Protein AF-A0A1Q7IWM3-F1 (afdb_monomer)

pLDDT: mean 83.87, std 12.92, range [45.0, 96.69]

Mean predicted aligned error: 12.73 Å

Solvent-accessible surface area (backbone atoms only — not comparable to full-atom values): 17178 Å² total; per-residue (Å²): 133,56,75,70,56,54,51,50,51,51,52,52,53,49,54,49,51,54,52,53,62,66,49,49,62,62,54,58,55,67,71,39,92,61,73,64,87,88,65,61,71,65,61,56,52,52,53,52,49,54,50,53,50,51,49,48,54,52,50,54,61,46,27,77,73,61,33,62,70,39,52,50,42,67,63,47,44,21,50,52,50,8,55,75,76,36,87,49,68,69,57,17,51,54,42,13,52,54,49,42,53,51,23,46,53,52,6,50,52,49,13,67,76,65,74,40,63,54,57,60,32,30,42,51,27,40,53,49,50,42,49,51,49,51,50,44,47,55,60,65,74,41,61,73,75,58,22,57,54,44,50,53,51,49,52,51,50,53,52,47,49,51,29,50,51,46,24,52,52,17,49,44,33,59,77,44,32,72,51,93,50,67,73,57,53,54,48,21,74,74,68,70,63,54,53,57,79,60,37,54,77,70,55,29,51,54,42,52,50,31,52,52,50,30,53,54,33,50,53,51,40,51,52,52,53,50,52,54,51,49,30,63,73,69,71,53,76,73,51,73,65,58,51,50,50,51,51,51,50,41,50,53,35,51,54,52,32,49,53,26,48,49,53,40,50,54,52,39,28,54,10,30,62,50,39,22,66,75,49,20,46,57,46,26,51,54,20,52,53,51,45,51,53,52,50,52,58,53,51,65,75,65,59,73,75,70,64,60,59,56,54,52,53,53,55,53,56,59,61,68,74,72,118

Structure (mmCIF, N/CA/C/O backbone):
data_AF-A0A1Q7IWM3-F1
#
_entry.id   AF-A0A1Q7IWM3-F1
#
loop_
_atom_site.group_PDB
_atom_site.id
_atom_site.type_symbol
_atom_site.label_atom_id
_atom_site.label_alt_id
_atom_site.label_comp_id
_atom_site.label_asym_id
_atom_site.label_entity_id
_atom_site.label_seq_id
_atom_site.pdbx_PDB_ins_code
_atom_site.Cartn_x
_atom_site.Cartn_y
_atom_site.Cartn_z
_atom_site.occupancy
_atom_site.B_iso_or_equiv
_atom_site.auth_seq_id
_atom_site.auth_comp_id
_atom_site.auth_asym_id
_atom_site.auth_atom_id
_atom_site.pdbx_PDB_model_num
ATOM 1 N N . MET A 1 1 ? -19.189 12.174 -14.073 1.00 54.47 1 MET A N 1
ATOM 2 C CA . MET A 1 1 ? -18.804 12.941 -15.276 1.00 54.47 1 MET A CA 1
ATOM 3 C C . MET A 1 1 ? -19.981 12.983 -16.222 1.00 54.47 1 MET A C 1
ATOM 5 O O . MET A 1 1 ? -20.559 11.936 -16.496 1.00 54.47 1 MET A O 1
ATOM 9 N N . GLY A 1 2 ? -20.361 14.172 -16.681 1.00 77.12 2 GLY A N 1
ATOM 10 C CA . GLY A 1 2 ? -21.412 14.302 -17.691 1.00 77.12 2 GLY A CA 1
ATOM 11 C C . GLY A 1 2 ? -20.910 13.895 -19.087 1.00 77.12 2 GLY A C 1
ATOM 12 O O . GLY A 1 2 ? -19.711 14.005 -19.355 1.00 77.12 2 GLY A O 1
ATOM 13 N N . PRO A 1 3 ? -21.793 13.488 -20.017 1.00 76.25 3 PRO A N 1
ATOM 14 C CA . PRO A 1 3 ? -21.406 13.158 -21.397 1.00 76.25 3 PRO A CA 1
ATOM 15 C C . PRO A 1 3 ? -20.694 14.323 -22.112 1.00 76.25 3 PRO A C 1
ATOM 17 O O . PRO A 1 3 ? -19.808 14.106 -22.937 1.00 76.25 3 PRO A O 1
ATOM 20 N N . ALA A 1 4 ? -21.007 15.567 -21.737 1.00 75.75 4 ALA A N 1
ATOM 21 C CA . ALA A 1 4 ? -20.351 16.765 -22.256 1.00 75.75 4 ALA A CA 1
ATOM 22 C C . ALA A 1 4 ? -18.889 16.936 -21.788 1.00 75.75 4 ALA A C 1
ATOM 24 O O . ALA A 1 4 ? -18.069 17.459 -22.540 1.00 75.75 4 ALA A O 1
ATOM 25 N N . GLU A 1 5 ? -18.531 16.497 -20.576 1.00 74.12 5 GLU A N 1
ATOM 26 C CA . GLU A 1 5 ? -17.133 16.519 -20.111 1.00 74.12 5 GLU A CA 1
ATOM 27 C C . GLU A 1 5 ? -16.295 15.475 -20.845 1.00 74.12 5 GLU A C 1
ATOM 29 O O . GLU A 1 5 ? -15.190 15.774 -21.293 1.00 74.12 5 GLU A O 1
ATOM 34 N N . LEU A 1 6 ? -16.849 14.275 -21.037 1.00 77.94 6 LEU A N 1
ATOM 35 C CA . LEU A 1 6 ? -16.197 13.206 -21.795 1.00 77.94 6 LEU A CA 1
ATOM 36 C C . LEU A 1 6 ? -15.905 13.634 -23.237 1.00 77.94 6 LEU A C 1
ATOM 38 O O . LEU A 1 6 ? -14.799 13.410 -23.725 1.00 77.94 6 LEU A O 1
ATOM 42 N N . ALA A 1 7 ? -16.852 14.309 -23.895 1.00 81.56 7 ALA A N 1
ATOM 43 C CA . ALA A 1 7 ? -16.654 14.837 -25.243 1.00 81.56 7 ALA A CA 1
ATOM 44 C C . ALA A 1 7 ? -15.528 15.886 -25.306 1.00 81.56 7 ALA A C 1
ATOM 46 O O . ALA A 1 7 ? -14.717 15.860 -26.232 1.00 81.56 7 ALA A O 1
ATOM 47 N N . LYS A 1 8 ? -15.428 16.772 -24.303 1.00 77.44 8 LYS A N 1
ATOM 48 C CA . LYS A 1 8 ? -14.338 17.759 -24.206 1.00 77.44 8 LYS A CA 1
ATOM 49 C C . LYS A 1 8 ? -12.975 17.087 -24.045 1.00 77.44 8 LYS A C 1
ATOM 51 O O . LYS A 1 8 ? -12.042 17.459 -24.754 1.00 77.44 8 LYS A O 1
ATOM 56 N N . PHE A 1 9 ? -12.859 16.083 -23.173 1.00 75.69 9 PHE A N 1
ATOM 57 C CA . PHE A 1 9 ? -11.613 15.326 -23.018 1.00 75.69 9 PHE A CA 1
ATOM 58 C C . PHE A 1 9 ? -11.255 14.558 -24.288 1.00 75.69 9 PHE A C 1
ATOM 60 O O . PHE A 1 9 ? -10.116 14.634 -24.738 1.00 75.69 9 PHE A O 1
ATOM 67 N N . ALA A 1 10 ? -12.218 13.873 -24.906 1.00 79.31 10 ALA A N 1
ATOM 68 C CA . ALA A 1 10 ? -11.993 13.144 -26.149 1.00 79.31 10 ALA A CA 1
ATOM 69 C C . ALA A 1 10 ? -11.492 14.070 -27.267 1.00 79.31 10 ALA A C 1
ATOM 71 O O . ALA A 1 10 ? -10.493 13.760 -27.916 1.00 79.31 10 ALA A O 1
ATOM 72 N N . ALA A 1 11 ? -12.124 15.233 -27.454 1.00 80.94 11 ALA A N 1
ATOM 73 C CA . ALA A 1 11 ? -11.690 16.225 -28.434 1.00 80.94 11 ALA A CA 1
ATOM 74 C C . ALA A 1 11 ? -10.277 16.751 -28.127 1.00 80.94 11 ALA A C 1
ATOM 76 O O . ALA A 1 11 ? -9.417 16.743 -29.008 1.00 80.94 11 ALA A O 1
ATOM 77 N N . LEU A 1 12 ? -10.013 17.133 -26.872 1.00 76.31 12 LEU A N 1
ATOM 78 C CA . LEU A 1 12 ? -8.709 17.626 -26.424 1.00 76.31 12 LEU A CA 1
ATOM 79 C C . LEU A 1 12 ? -7.603 16.589 -26.679 1.00 76.31 12 LEU A C 1
ATOM 81 O O . LEU A 1 12 ? -6.620 16.891 -27.358 1.00 76.31 12 LEU A O 1
ATOM 85 N N . TYR A 1 13 ? -7.780 15.349 -26.211 1.00 77.06 13 TYR A N 1
ATOM 86 C CA . TYR A 1 13 ? -6.791 14.281 -26.381 1.00 77.06 13 TYR A CA 1
ATOM 87 C C . TYR A 1 13 ? -6.633 13.833 -27.838 1.00 77.06 13 TYR A C 1
ATOM 89 O O . TYR A 1 13 ? -5.533 13.442 -28.224 1.00 77.06 13 TYR A O 1
ATOM 97 N N . THR A 1 14 ? -7.671 13.945 -28.673 1.00 80.38 14 THR A N 1
ATOM 98 C CA . THR A 1 14 ? -7.560 13.676 -30.118 1.00 80.38 14 THR A CA 1
ATOM 99 C C . THR A 1 14 ? -6.683 14.721 -30.802 1.00 80.38 14 THR A C 1
ATOM 101 O O . THR A 1 14 ? -5.772 14.363 -31.547 1.00 80.38 14 THR A O 1
ATOM 104 N N . VAL A 1 15 ? -6.893 16.009 -30.508 1.00 78.69 15 VAL A N 1
ATOM 105 C CA . VAL A 1 15 ? -6.064 17.103 -31.042 1.00 78.69 15 VAL A CA 1
ATOM 106 C C . VAL A 1 15 ? -4.609 16.945 -30.597 1.00 78.69 15 VAL A C 1
ATOM 108 O O . VAL A 1 15 ? -3.697 17.023 -31.420 1.00 78.69 15 VAL A O 1
ATOM 111 N N . ILE A 1 16 ? -4.389 16.637 -29.317 1.00 70.62 16 ILE A N 1
ATOM 112 C CA . ILE A 1 16 ? -3.060 16.342 -28.767 1.00 70.62 16 ILE A CA 1
ATOM 113 C C . ILE A 1 16 ? -2.429 15.136 -29.474 1.00 70.62 16 ILE A C 1
ATOM 115 O O . ILE A 1 16 ? -1.274 15.200 -29.887 1.00 70.62 16 ILE A O 1
ATOM 119 N N . GLY A 1 17 ? -3.172 14.038 -29.635 1.00 73.12 17 GLY A N 1
ATOM 120 C CA . GLY A 1 17 ? -2.688 12.817 -30.274 1.00 73.12 17 GLY A CA 1
ATOM 121 C C . GLY A 1 17 ? -2.270 13.049 -31.725 1.00 73.12 17 GLY A C 1
ATOM 122 O O . GLY A 1 17 ? -1.203 12.597 -32.138 1.00 73.12 17 GLY A O 1
ATOM 123 N N . VAL A 1 18 ? -3.059 13.819 -32.478 1.00 76.44 18 VAL A N 1
ATOM 124 C CA . VAL A 1 18 ? -2.742 14.230 -33.856 1.00 76.44 18 VAL A CA 1
ATOM 125 C C . VAL A 1 18 ? -1.500 15.125 -33.898 1.00 76.44 18 VAL A C 1
ATOM 127 O O . VAL A 1 18 ? -0.643 14.950 -34.771 1.00 76.44 18 VAL A O 1
ATOM 130 N N . LEU A 1 19 ? -1.356 16.040 -32.938 1.00 68.88 19 LEU A N 1
ATOM 131 C CA . LEU A 1 19 ? -0.191 16.914 -32.826 1.00 68.88 19 LEU A CA 1
ATOM 132 C C . LEU A 1 19 ? 1.083 16.105 -32.531 1.00 68.88 19 LEU A C 1
ATOM 134 O O . LEU A 1 19 ? 2.057 16.204 -33.272 1.00 68.88 19 LEU A O 1
ATOM 138 N N . VAL A 1 20 ? 1.057 15.204 -31.545 1.00 69.25 20 VAL A N 1
ATOM 139 C CA . VAL A 1 20 ? 2.190 14.319 -31.209 1.00 69.25 20 VAL A CA 1
ATOM 140 C C . VAL A 1 20 ? 2.522 13.364 -32.361 1.00 69.25 20 VAL A C 1
ATOM 142 O O . VAL A 1 20 ? 3.692 13.161 -32.695 1.00 69.25 20 VAL A O 1
ATOM 145 N N . TRP A 1 21 ? 1.508 12.815 -33.033 1.00 70.56 21 TRP A N 1
ATOM 146 C CA . TRP A 1 21 ? 1.698 11.967 -34.210 1.00 70.56 21 TRP A CA 1
ATOM 147 C C . TRP A 1 21 ? 2.358 12.711 -35.374 1.00 70.56 21 TRP A C 1
ATOM 149 O O . TRP A 1 21 ? 3.139 12.118 -36.122 1.00 70.56 21 TRP A O 1
ATOM 159 N N . SER A 1 22 ? 2.081 14.005 -35.522 1.00 65.75 22 SER A N 1
ATOM 160 C CA . SER A 1 22 ? 2.704 14.844 -36.549 1.00 65.75 22 SER A CA 1
ATOM 161 C C . SER A 1 22 ? 4.176 15.140 -36.224 1.00 65.75 22 SER A C 1
ATOM 163 O O . SER A 1 22 ? 5.011 15.164 -37.127 1.00 65.75 22 SER A O 1
ATOM 165 N N . VAL A 1 23 ? 4.529 15.248 -34.937 1.00 62.09 23 VAL A N 1
ATOM 166 C CA . VAL A 1 23 ? 5.895 15.550 -34.458 1.00 62.09 23 VAL A CA 1
ATOM 167 C C . VAL A 1 23 ? 6.779 14.291 -34.310 1.00 62.09 23 VAL A C 1
ATOM 169 O O . VAL A 1 23 ? 8.002 14.381 -34.211 1.00 62.09 23 VAL A O 1
ATOM 172 N N . ARG A 1 24 ? 6.214 13.077 -34.394 1.00 65.19 24 ARG A N 1
ATOM 173 C CA . ARG A 1 24 ? 6.973 11.816 -34.208 1.00 65.19 24 ARG A CA 1
ATOM 174 C C . ARG A 1 24 ? 8.119 11.593 -35.206 1.00 65.19 24 ARG A C 1
ATOM 176 O O . ARG A 1 24 ? 9.102 10.938 -34.876 1.00 65.19 24 ARG A O 1
ATOM 183 N N . ARG A 1 25 ? 7.988 12.085 -36.445 1.00 58.56 25 ARG A N 1
ATOM 184 C CA . ARG A 1 25 ? 8.998 11.902 -37.504 1.00 58.56 25 ARG A CA 1
ATOM 185 C C . ARG A 1 25 ? 10.259 12.749 -37.266 1.00 58.56 25 ARG A C 1
ATOM 187 O O . ARG A 1 25 ? 11.340 12.176 -37.372 1.00 58.56 25 ARG A O 1
ATOM 194 N N . PRO A 1 26 ? 10.169 14.053 -36.930 1.00 56.84 26 PRO A N 1
ATOM 195 C CA . PRO A 1 26 ? 11.353 14.830 -36.564 1.00 56.84 26 PRO A CA 1
ATOM 196 C C . PRO A 1 26 ? 12.028 14.340 -35.272 1.00 56.84 26 PRO A C 1
ATOM 198 O O . PRO A 1 26 ? 13.249 14.260 -35.257 1.00 56.84 26 PRO A O 1
ATOM 201 N N . LEU A 1 27 ? 11.280 13.909 -34.249 1.00 54.41 27 LEU A N 1
ATOM 202 C CA . LEU A 1 27 ? 11.858 13.394 -32.992 1.00 54.41 27 LEU A CA 1
ATOM 203 C C . LEU A 1 27 ? 12.707 12.125 -33.186 1.00 54.41 27 LEU A C 1
ATOM 205 O O . LEU A 1 27 ? 13.821 12.036 -32.675 1.00 54.41 27 LEU A O 1
ATOM 209 N N . LEU A 1 28 ? 12.223 11.164 -33.983 1.00 55.72 28 LEU A N 1
ATOM 210 C CA . LEU A 1 28 ? 12.977 9.941 -34.297 1.00 55.72 28 LEU A CA 1
ATOM 211 C C . LEU A 1 28 ? 14.220 10.210 -35.165 1.00 55.72 28 LEU A C 1
ATOM 213 O O . LEU A 1 28 ? 15.178 9.443 -35.115 1.00 55.72 28 LEU A O 1
ATOM 217 N N . ALA A 1 29 ? 14.210 11.292 -35.950 1.00 55.06 29 ALA A N 1
ATOM 218 C CA . ALA A 1 29 ? 15.351 11.720 -36.761 1.00 55.06 29 ALA A CA 1
ATOM 219 C C . ALA A 1 29 ? 16.426 12.475 -35.954 1.00 55.06 29 ALA A C 1
ATOM 221 O O . ALA A 1 29 ? 17.549 12.617 -36.429 1.00 55.06 29 ALA A O 1
ATOM 222 N N . VAL A 1 30 ? 16.090 12.971 -34.758 1.00 52.84 30 VAL A N 1
ATOM 223 C CA . VAL A 1 30 ? 17.022 13.643 -33.835 1.00 52.84 30 VAL A CA 1
ATOM 224 C C . VAL A 1 30 ? 17.692 12.633 -32.894 1.00 52.84 30 VAL A C 1
ATOM 226 O O . VAL A 1 30 ? 18.838 12.835 -32.503 1.00 52.84 30 VAL A O 1
ATOM 229 N N . SER A 1 31 ? 17.020 11.519 -32.574 1.00 52.00 31 SER A N 1
ATOM 230 C CA . SER A 1 31 ? 17.541 10.467 -31.688 1.00 52.00 31 SER A CA 1
ATOM 231 C C . SER A 1 31 ? 18.444 9.431 -32.372 1.00 52.00 31 SER A C 1
ATOM 233 O O . SER A 1 31 ? 19.052 8.615 -31.685 1.00 52.00 31 SER A O 1
ATOM 235 N N . SER A 1 32 ? 18.503 9.393 -33.708 1.00 54.97 32 SER A N 1
ATOM 236 C CA . SER A 1 32 ? 19.438 8.522 -34.427 1.00 54.97 32 SER A CA 1
ATOM 237 C C . SER A 1 32 ? 20.848 9.103 -34.342 1.00 54.97 32 SER A C 1
ATOM 239 O O . SER A 1 32 ? 21.035 10.267 -34.677 1.00 54.97 32 SER A O 1
ATOM 241 N N . GLU A 1 33 ? 21.843 8.298 -33.956 1.00 51.41 33 GLU A N 1
ATOM 242 C CA . GLU A 1 33 ? 23.261 8.693 -33.813 1.00 51.41 33 GLU A CA 1
ATOM 243 C C . GLU A 1 33 ? 23.863 9.393 -35.052 1.00 51.41 33 GLU A C 1
ATOM 245 O O . GLU A 1 33 ? 24.884 10.076 -34.962 1.00 51.41 33 GLU A O 1
ATOM 250 N N . LEU A 1 34 ? 23.204 9.299 -36.210 1.00 49.81 34 LEU A N 1
ATOM 251 C CA . LEU A 1 34 ? 23.503 10.120 -37.371 1.00 49.81 34 LEU A CA 1
ATOM 252 C C . LEU A 1 34 ? 22.928 11.529 -37.180 1.00 49.81 34 LEU A C 1
ATOM 254 O O . LEU A 1 34 ? 21.788 11.805 -37.558 1.00 49.81 34 LEU A O 1
ATOM 258 N N . ARG A 1 35 ? 23.754 12.445 -36.657 1.00 53.16 35 ARG A N 1
ATOM 259 C CA . ARG A 1 35 ? 23.551 13.893 -36.834 1.00 53.16 35 ARG A CA 1
ATOM 260 C C . ARG A 1 35 ? 23.176 14.148 -38.301 1.00 53.16 35 ARG A C 1
ATOM 262 O O . ARG A 1 35 ? 23.993 13.845 -39.173 1.00 53.16 35 ARG A O 1
ATOM 269 N N . PRO A 1 36 ? 21.994 14.707 -38.610 1.00 51.25 36 PRO A N 1
ATOM 270 C CA . PRO A 1 36 ? 21.665 15.057 -39.980 1.00 51.25 36 PRO A CA 1
ATOM 271 C C . PRO A 1 36 ? 22.614 16.174 -40.419 1.00 51.25 36 PRO A C 1
ATOM 273 O O . PRO A 1 36 ? 22.465 17.326 -40.008 1.00 51.25 36 PRO A O 1
ATOM 276 N N . VAL A 1 37 ? 23.617 15.831 -41.225 1.00 48.06 37 VAL A N 1
ATOM 277 C CA . VAL A 1 37 ? 24.472 16.810 -41.899 1.00 48.06 37 VAL A CA 1
ATOM 278 C C . VAL A 1 37 ? 23.545 17.703 -42.733 1.00 48.06 37 VAL A C 1
ATOM 280 O O . VAL A 1 37 ? 22.891 17.222 -43.654 1.00 48.06 37 VAL A O 1
ATOM 283 N N . GLY A 1 38 ? 23.418 18.981 -42.359 1.00 60.06 38 GLY A N 1
ATOM 284 C CA . GLY A 1 38 ? 22.647 19.982 -43.112 1.00 60.06 38 GLY A CA 1
ATOM 285 C C . GLY A 1 38 ? 21.320 20.474 -42.510 1.00 60.06 38 GLY A C 1
ATOM 286 O O . GLY A 1 38 ? 20.673 21.307 -43.138 1.00 60.06 38 GLY A O 1
ATOM 287 N N . ARG A 1 39 ? 20.894 20.043 -41.309 1.00 58.00 39 ARG A N 1
ATOM 288 C CA . ARG A 1 39 ? 19.779 20.711 -40.589 1.00 58.00 39 ARG A CA 1
ATOM 289 C C . ARG A 1 39 ? 20.302 21.776 -39.624 1.00 58.00 39 ARG A C 1
ATOM 291 O O . ARG A 1 39 ? 21.227 21.515 -38.860 1.00 58.00 39 ARG A O 1
ATOM 298 N N . SER A 1 40 ? 19.692 22.965 -39.633 1.00 65.62 40 SER A N 1
ATOM 299 C CA . SER A 1 40 ? 20.040 24.026 -38.682 1.00 65.62 40 SER A CA 1
ATOM 300 C C . SER A 1 40 ? 19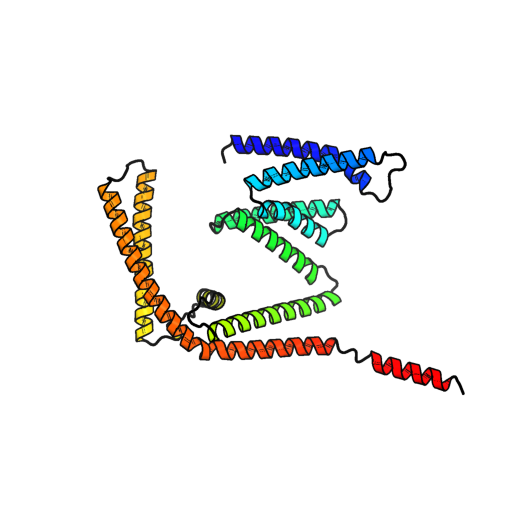.715 23.582 -37.251 1.00 65.62 40 SER A C 1
ATOM 302 O O . SER A 1 40 ? 18.638 23.043 -36.983 1.00 65.62 40 SER A O 1
ATOM 304 N N . MET A 1 41 ? 20.634 23.829 -36.313 1.00 64.75 41 MET A N 1
ATOM 305 C CA . MET A 1 41 ? 20.419 23.550 -34.883 1.00 64.75 41 MET A CA 1
ATOM 306 C C . MET A 1 41 ? 19.167 24.261 -34.339 1.00 64.75 41 MET A C 1
ATOM 308 O O . MET A 1 41 ? 18.509 23.761 -33.431 1.00 64.75 41 MET A O 1
ATOM 312 N N . ALA A 1 42 ? 18.800 25.394 -34.949 1.00 71.50 42 ALA A N 1
ATOM 313 C CA . ALA A 1 42 ? 17.594 26.145 -34.630 1.00 71.50 42 ALA A CA 1
ATOM 314 C C . ALA A 1 42 ? 16.307 25.356 -34.919 1.00 71.50 42 ALA A C 1
ATOM 316 O O . ALA A 1 42 ? 15.401 25.361 -34.093 1.00 71.50 42 ALA A O 1
ATOM 317 N N . ALA A 1 43 ? 16.225 24.638 -36.045 1.00 72.56 43 ALA A N 1
ATOM 318 C CA . ALA A 1 43 ? 15.028 23.868 -36.378 1.00 72.56 43 ALA A CA 1
ATOM 319 C C . ALA A 1 43 ? 14.788 22.732 -35.371 1.00 72.56 43 ALA A C 1
ATOM 321 O O . ALA A 1 43 ? 13.663 22.550 -34.923 1.00 72.56 43 ALA A O 1
ATOM 322 N N . VAL A 1 44 ? 15.840 22.005 -34.977 1.00 71.75 44 VAL A N 1
ATOM 323 C CA . VAL A 1 44 ? 15.748 20.928 -33.971 1.00 71.75 44 VAL A CA 1
ATOM 324 C C . VAL A 1 44 ? 15.298 21.480 -32.617 1.00 71.75 44 VAL A C 1
ATOM 326 O O . VAL A 1 44 ? 14.346 20.967 -32.041 1.00 71.75 44 VAL A O 1
ATOM 329 N N . SER A 1 45 ? 15.907 22.583 -32.169 1.00 77.38 45 SER A N 1
ATOM 330 C CA . SER A 1 45 ? 15.552 23.244 -30.907 1.00 77.38 45 SER A CA 1
ATOM 331 C C . SER A 1 45 ? 14.090 23.714 -30.871 1.00 77.38 45 SER A C 1
ATOM 333 O O . SER A 1 45 ? 13.399 23.531 -29.871 1.00 77.38 45 SER A O 1
ATOM 335 N N . ILE A 1 46 ? 13.575 24.255 -31.983 1.00 80.00 46 ILE A N 1
ATOM 336 C CA . ILE A 1 46 ? 12.165 24.662 -32.092 1.00 80.00 46 ILE A CA 1
ATOM 337 C C . ILE A 1 46 ? 11.231 23.449 -31.976 1.00 80.00 46 ILE A C 1
ATOM 339 O O . ILE A 1 46 ? 10.211 23.528 -31.292 1.00 80.00 46 ILE A O 1
ATOM 343 N N . TRP A 1 47 ? 11.567 22.322 -32.608 1.00 74.06 47 TRP A N 1
ATOM 344 C CA . TRP A 1 47 ? 10.755 21.105 -32.514 1.00 74.06 47 TRP A CA 1
ATOM 345 C C . TRP A 1 47 ? 10.770 20.492 -31.110 1.00 74.06 47 TRP A C 1
ATOM 347 O O . TRP A 1 47 ? 9.707 20.095 -30.630 1.00 74.06 47 TRP A O 1
ATOM 357 N N . ASP A 1 48 ? 11.920 20.478 -30.432 1.00 76.88 48 ASP A N 1
ATOM 358 C CA . ASP A 1 48 ? 12.021 20.029 -29.039 1.00 76.88 48 ASP A CA 1
ATOM 359 C C . ASP A 1 48 ? 11.207 20.938 -28.108 1.00 76.88 48 ASP A C 1
ATOM 361 O O . ASP A 1 48 ? 10.444 20.448 -27.274 1.00 76.88 48 ASP A O 1
ATOM 365 N N . PHE A 1 49 ? 11.286 22.261 -28.294 1.00 83.31 49 PHE A N 1
ATOM 366 C CA . PHE A 1 49 ? 10.488 23.220 -27.529 1.00 83.31 49 PHE A CA 1
ATOM 367 C C . PHE A 1 49 ? 8.985 22.988 -27.714 1.00 83.31 49 PHE A C 1
ATOM 369 O O . PHE A 1 49 ? 8.255 22.901 -26.729 1.00 83.31 49 PHE A O 1
ATOM 376 N N . ILE A 1 50 ? 8.516 22.836 -28.958 1.00 80.88 50 ILE A N 1
ATOM 377 C CA . ILE A 1 50 ? 7.100 22.568 -29.249 1.00 80.88 50 ILE A CA 1
ATOM 378 C C . ILE A 1 50 ? 6.659 21.240 -28.623 1.00 80.88 50 ILE A C 1
ATOM 380 O O . ILE A 1 50 ? 5.568 21.165 -28.056 1.00 80.88 50 ILE A O 1
ATOM 384 N N . PHE A 1 51 ? 7.497 20.202 -28.684 1.00 77.25 51 PHE A N 1
ATOM 385 C CA . PHE A 1 51 ? 7.206 18.909 -28.070 1.00 77.25 51 PHE A CA 1
ATOM 386 C C . PHE A 1 51 ? 7.077 19.009 -26.546 1.00 77.25 51 PHE A C 1
ATOM 388 O O . PHE A 1 51 ? 6.073 18.555 -25.994 1.00 77.25 51 PHE A O 1
ATOM 395 N N . PHE A 1 52 ? 8.042 19.630 -25.862 1.00 81.62 52 PHE A N 1
ATOM 396 C CA . PHE A 1 52 ? 7.998 19.784 -24.406 1.00 81.62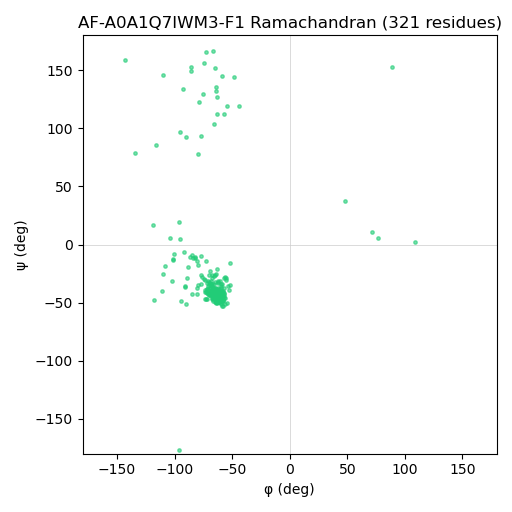 52 PHE A CA 1
ATOM 397 C C . PHE A 1 52 ? 6.886 20.727 -23.947 1.00 81.62 52 PHE A C 1
ATOM 399 O O . PHE A 1 52 ? 6.264 20.464 -22.919 1.00 81.62 52 PHE A O 1
ATOM 406 N N . LEU A 1 53 ? 6.585 21.776 -24.717 1.00 85.88 53 LEU A N 1
ATOM 407 C CA . LEU A 1 53 ? 5.452 22.658 -24.454 1.00 85.88 53 LEU A CA 1
ATOM 408 C C . LEU A 1 53 ? 4.131 21.886 -24.546 1.00 85.88 53 LEU A C 1
ATOM 410 O O . LEU A 1 53 ? 3.322 21.941 -23.621 1.00 85.88 53 LEU A O 1
ATOM 414 N N . ALA A 1 54 ? 3.932 21.121 -25.624 1.00 80.94 54 ALA A N 1
ATOM 415 C CA . ALA A 1 54 ? 2.750 20.281 -25.784 1.00 80.94 54 ALA A CA 1
ATOM 416 C C . ALA A 1 54 ? 2.652 19.248 -24.654 1.00 80.94 54 ALA A C 1
ATOM 418 O O . ALA A 1 54 ? 1.615 19.149 -24.003 1.00 80.94 54 ALA A O 1
ATOM 419 N N . PHE A 1 55 ? 3.739 18.532 -24.358 1.00 80.81 55 PHE A N 1
ATOM 420 C CA . PHE A 1 55 ? 3.791 17.572 -23.257 1.00 80.81 55 PHE A CA 1
ATOM 421 C C . PHE A 1 55 ? 3.453 18.223 -21.908 1.00 80.81 55 PHE A C 1
ATOM 423 O O . PHE A 1 55 ? 2.637 17.690 -21.160 1.00 80.81 55 PHE A O 1
ATOM 430 N N . GLY A 1 56 ? 3.996 19.409 -21.622 1.00 86.00 56 GLY A N 1
ATOM 431 C CA . GLY A 1 56 ? 3.700 20.166 -20.407 1.00 86.00 56 GLY A CA 1
ATOM 432 C C . GLY A 1 56 ? 2.218 20.527 -20.277 1.00 86.00 56 GLY A C 1
ATOM 433 O O . GLY A 1 56 ? 1.635 20.344 -19.207 1.00 86.00 56 GLY A O 1
ATOM 434 N N . VAL A 1 57 ? 1.575 20.964 -21.365 1.00 85.19 57 VAL A N 1
ATOM 435 C CA . VAL A 1 57 ? 0.129 21.261 -21.389 1.00 85.19 57 VAL A CA 1
ATOM 436 C C . VAL A 1 57 ? -0.704 20.001 -21.123 1.00 85.19 57 VAL A C 1
ATOM 438 O O . VAL A 1 57 ? -1.655 20.031 -20.335 1.00 85.19 57 VAL A O 1
ATOM 441 N N . VAL A 1 58 ? -0.327 18.871 -21.727 1.00 82.81 58 VAL A N 1
ATOM 442 C CA . VAL A 1 58 ? -0.997 17.575 -21.528 1.00 82.81 58 VAL A CA 1
ATOM 443 C C . VAL A 1 58 ? -0.891 17.122 -20.078 1.00 82.81 58 VAL A C 1
ATOM 445 O O . VAL A 1 58 ? -1.898 16.773 -19.464 1.00 82.81 58 VAL A O 1
ATOM 448 N N . VAL A 1 59 ? 0.314 17.157 -19.510 1.00 85.75 59 VAL A N 1
ATOM 449 C CA . VAL A 1 59 ? 0.543 16.746 -18.123 1.00 85.75 59 VAL A CA 1
ATOM 450 C C . VAL A 1 59 ? -0.214 17.665 -17.170 1.00 85.75 59 VAL A C 1
ATOM 452 O O . VAL A 1 59 ? -0.940 17.170 -16.314 1.00 85.75 59 VAL A O 1
ATOM 455 N N . THR A 1 60 ? -0.132 18.984 -17.354 1.00 89.12 60 THR A N 1
ATOM 456 C CA . THR A 1 60 ? -0.797 19.957 -16.471 1.00 89.12 60 THR A CA 1
ATOM 457 C C . THR A 1 60 ? -2.314 19.760 -16.460 1.00 89.12 60 THR A C 1
ATOM 459 O O . THR A 1 60 ? -2.910 19.672 -15.390 1.00 89.12 60 THR A O 1
ATOM 462 N N . SER A 1 61 ? -2.942 19.612 -17.630 1.00 83.81 61 SER A N 1
ATOM 463 C CA . SER A 1 61 ? -4.394 19.375 -17.729 1.00 83.81 61 SER A CA 1
ATOM 464 C C . SER A 1 61 ? -4.831 18.002 -17.202 1.00 83.81 61 SER A C 1
ATOM 466 O O . SER A 1 61 ? -5.903 17.867 -16.612 1.00 83.81 61 SER A O 1
ATOM 468 N N . SER A 1 62 ? -3.997 16.974 -17.368 1.00 83.69 62 SER A N 1
ATOM 469 C CA . SER A 1 62 ? -4.276 15.640 -16.825 1.00 83.69 62 SER A CA 1
ATOM 470 C C . SER A 1 62 ? -4.195 15.638 -15.298 1.00 83.69 62 SER A C 1
ATOM 472 O O . SER A 1 62 ? -5.040 15.047 -14.627 1.00 83.69 62 SER A O 1
ATOM 474 N N . VAL A 1 63 ? -3.196 16.326 -14.737 1.00 90.12 63 VAL A N 1
ATOM 475 C CA . VAL A 1 63 ? -2.933 16.391 -13.294 1.00 90.12 63 VAL A CA 1
ATOM 476 C C . VAL A 1 63 ? -4.056 17.094 -12.540 1.00 90.12 63 VAL A C 1
ATOM 478 O O . VAL A 1 63 ? -4.428 16.632 -11.463 1.00 90.12 63 VAL A O 1
ATOM 481 N N . THR A 1 64 ? -4.632 18.163 -13.097 1.00 87.19 64 THR A N 1
ATOM 482 C CA . THR A 1 64 ? -5.766 18.858 -12.464 1.00 87.19 64 THR A CA 1
ATOM 483 C C . THR A 1 64 ? -7.014 17.983 -12.372 1.00 87.19 64 THR A C 1
ATOM 485 O O . THR A 1 64 ? -7.821 18.184 -11.471 1.00 87.19 64 THR A O 1
ATOM 488 N N . THR A 1 65 ? -7.164 17.002 -13.267 1.00 83.06 65 THR A N 1
ATOM 489 C CA . THR A 1 65 ? -8.345 16.128 -13.313 1.00 83.06 65 THR A CA 1
ATOM 490 C C . THR A 1 65 ? -8.142 14.822 -12.545 1.00 83.06 65 THR A C 1
ATOM 492 O O . THR A 1 65 ? -8.998 14.416 -11.767 1.00 83.06 65 THR A O 1
ATOM 495 N N . ALA A 1 66 ? -7.019 14.140 -12.776 1.00 83.75 66 ALA A N 1
ATOM 496 C CA . ALA A 1 66 ? -6.761 12.787 -12.277 1.00 83.75 66 ALA A CA 1
ATOM 497 C C . ALA A 1 66 ? -5.846 12.752 -11.038 1.00 83.75 66 ALA A C 1
ATOM 499 O O . ALA A 1 66 ? -5.718 11.716 -10.386 1.00 83.75 66 ALA A O 1
ATOM 500 N N . GLY A 1 67 ? -5.204 13.875 -10.712 1.00 88.56 67 GLY A N 1
ATOM 501 C CA . GLY A 1 67 ? -4.216 13.979 -9.648 1.00 88.56 67 GLY A CA 1
ATOM 502 C C . GLY A 1 67 ? -2.788 13.677 -10.110 1.00 88.56 67 GLY A C 1
ATOM 503 O O . GLY A 1 67 ? -2.534 12.919 -11.047 1.00 88.56 67 GLY A O 1
ATOM 504 N N . VAL A 1 68 ? -1.828 14.274 -9.402 1.00 91.81 68 VAL A N 1
ATOM 505 C CA . VAL A 1 68 ? -0.396 14.257 -9.742 1.00 91.81 68 VAL A CA 1
ATOM 506 C C . VAL A 1 68 ? 0.174 12.832 -9.792 1.00 91.81 68 VAL A C 1
ATOM 508 O O . VAL A 1 68 ? 0.803 12.435 -10.772 1.00 91.81 68 VAL A O 1
ATOM 511 N N . LEU A 1 69 ? -0.069 12.045 -8.740 1.00 92.00 69 LEU A N 1
ATOM 512 C CA . LEU A 1 69 ? 0.524 10.713 -8.564 1.00 92.00 69 LEU A CA 1
ATOM 513 C C . LEU A 1 69 ? 0.079 9.719 -9.639 1.00 92.00 69 LEU A C 1
ATOM 515 O O . LEU A 1 69 ? 0.887 8.928 -10.134 1.00 92.00 69 LEU A O 1
ATOM 519 N N . LEU A 1 70 ? -1.201 9.769 -10.010 1.00 91.62 70 LEU A N 1
ATOM 520 C CA . LEU A 1 70 ? -1.765 8.868 -11.005 1.00 91.62 70 LEU A CA 1
ATOM 521 C C . LEU A 1 70 ? -1.171 9.150 -12.386 1.00 91.62 70 LEU A C 1
ATOM 523 O O . LEU A 1 70 ? -0.698 8.227 -13.045 1.00 91.62 70 LEU A O 1
ATOM 527 N N . VAL A 1 71 ? -1.111 10.423 -12.787 1.00 91.62 71 VAL A N 1
ATOM 528 C CA . VAL A 1 71 ? -0.530 10.826 -14.077 1.00 91.62 71 VAL A CA 1
ATOM 529 C C . VAL A 1 71 ? 0.936 10.408 -14.176 1.00 91.62 71 VAL A C 1
ATOM 531 O O . VAL A 1 71 ? 1.326 9.787 -15.162 1.00 91.62 71 VAL A O 1
ATOM 534 N N . PHE A 1 72 ? 1.746 10.662 -13.143 1.00 92.00 72 PHE A N 1
ATOM 535 C CA . PHE A 1 72 ? 3.142 10.214 -13.147 1.00 92.00 72 PHE A CA 1
ATOM 536 C C . PHE A 1 72 ? 3.277 8.691 -13.216 1.00 92.00 72 PHE A C 1
ATOM 538 O O . PHE A 1 72 ? 4.153 8.191 -13.923 1.00 92.00 72 PHE A O 1
ATOM 545 N N . SER A 1 73 ? 2.395 7.946 -12.546 1.00 93.31 73 SER A N 1
ATOM 546 C CA . SER A 1 73 ? 2.391 6.481 -12.615 1.00 93.31 73 SER A CA 1
ATOM 547 C C . SER A 1 73 ? 2.138 5.990 -14.042 1.00 93.31 73 SER A C 1
ATOM 549 O O . SER A 1 73 ? 2.878 5.137 -14.528 1.00 93.31 73 SER A O 1
ATOM 551 N N . PHE A 1 74 ? 1.172 6.585 -14.747 1.00 91.62 74 PHE A N 1
ATOM 552 C CA . PHE A 1 74 ? 0.880 6.276 -16.150 1.00 91.62 74 PHE A CA 1
ATOM 553 C C . PHE A 1 74 ? 2.039 6.593 -17.106 1.00 91.62 74 PHE A C 1
ATOM 555 O O . PHE A 1 74 ? 2.208 5.898 -18.106 1.00 91.62 74 PHE A O 1
ATOM 562 N N . LEU A 1 75 ? 2.840 7.620 -16.814 1.00 90.81 75 LEU A N 1
ATOM 563 C CA . LEU A 1 75 ? 3.975 8.011 -17.655 1.00 90.81 75 LEU A CA 1
ATOM 564 C C . LEU A 1 75 ? 5.208 7.134 -17.420 1.00 90.81 75 LEU A C 1
ATOM 566 O O . LEU A 1 75 ? 5.890 6.746 -18.367 1.00 90.81 75 LEU A O 1
ATOM 570 N N . ILE A 1 76 ? 5.508 6.839 -16.156 1.00 93.06 76 ILE A N 1
ATOM 571 C CA . ILE A 1 76 ? 6.774 6.216 -15.766 1.00 93.06 76 ILE A CA 1
ATOM 572 C C . ILE A 1 76 ? 6.649 4.694 -15.778 1.00 93.06 76 ILE A C 1
ATOM 574 O O . ILE A 1 76 ? 7.467 4.007 -16.387 1.00 93.06 76 ILE A O 1
ATOM 578 N N . VAL A 1 77 ? 5.631 4.146 -15.113 1.00 95.69 77 VAL A N 1
ATOM 579 C CA . VAL A 1 77 ? 5.587 2.713 -14.800 1.00 95.69 77 VAL A CA 1
ATOM 580 C C . VAL A 1 77 ? 5.505 1.836 -16.056 1.00 95.69 77 VAL A C 1
ATOM 582 O O . VAL A 1 77 ? 6.347 0.946 -16.194 1.00 95.69 77 VAL A O 1
ATOM 585 N N . PRO A 1 78 ? 4.586 2.076 -17.011 1.00 94.62 78 PRO A N 1
ATOM 586 C CA . PRO A 1 78 ? 4.528 1.293 -18.243 1.00 94.62 78 PRO A CA 1
ATOM 587 C C . PRO A 1 78 ? 5.828 1.327 -19.048 1.00 94.62 78 PRO A C 1
ATOM 589 O O . PRO A 1 78 ? 6.259 0.298 -19.568 1.00 94.62 78 PRO A O 1
ATOM 592 N N . ALA A 1 79 ? 6.478 2.493 -19.116 1.00 92.88 79 ALA A N 1
ATOM 593 C CA . ALA A 1 79 ? 7.745 2.654 -19.820 1.00 92.88 79 ALA A CA 1
ATOM 594 C C . ALA A 1 79 ? 8.854 1.823 -19.160 1.00 92.88 79 ALA A C 1
ATOM 596 O O . ALA A 1 79 ? 9.554 1.079 -19.847 1.00 92.88 79 ALA A O 1
ATOM 597 N N . VAL A 1 80 ? 8.968 1.877 -17.826 1.00 95.06 80 VAL A N 1
ATOM 598 C CA . VAL A 1 80 ? 9.935 1.061 -17.073 1.00 95.06 80 VAL A CA 1
ATOM 599 C C . VAL A 1 80 ? 9.673 -0.431 -17.289 1.00 95.06 80 VAL A C 1
ATOM 601 O O . VAL A 1 80 ? 10.618 -1.172 -17.553 1.00 95.06 80 VAL A O 1
ATOM 604 N N . ILE A 1 81 ? 8.411 -0.876 -17.257 1.00 94.56 81 ILE A N 1
ATOM 605 C CA . ILE A 1 81 ? 8.052 -2.272 -17.558 1.00 94.56 81 ILE A CA 1
ATOM 606 C C . ILE A 1 81 ? 8.524 -2.653 -18.967 1.00 94.56 81 ILE A C 1
ATOM 608 O O . ILE A 1 81 ? 9.183 -3.677 -19.127 1.00 94.56 81 ILE A O 1
ATOM 612 N N . GLY A 1 82 ? 8.260 -1.824 -19.980 1.00 92.75 82 GLY A N 1
ATOM 613 C CA . GLY A 1 82 ? 8.731 -2.067 -21.346 1.00 92.75 82 GLY A CA 1
ATOM 614 C C . GLY A 1 82 ? 10.254 -2.231 -21.434 1.00 92.75 82 GLY A C 1
ATOM 615 O O . GLY A 1 82 ? 10.736 -3.202 -22.025 1.00 92.75 82 GLY A O 1
ATOM 616 N N . PHE A 1 83 ? 11.012 -1.343 -20.782 1.00 91.88 83 PHE A N 1
ATOM 617 C CA . PHE A 1 83 ? 12.480 -1.377 -20.771 1.00 91.88 83 PHE A CA 1
ATOM 618 C C . PHE A 1 83 ? 13.084 -2.552 -19.984 1.00 91.88 83 PHE A C 1
ATOM 620 O O . PHE A 1 83 ? 14.212 -2.960 -20.266 1.00 91.88 83 PHE A O 1
ATOM 627 N N . ILE A 1 84 ? 12.353 -3.142 -19.031 1.00 91.31 84 ILE A N 1
ATOM 628 C CA . ILE A 1 84 ? 12.781 -4.372 -18.340 1.00 91.31 84 ILE A CA 1
ATOM 629 C C . ILE A 1 84 ? 12.856 -5.560 -19.319 1.00 91.31 84 ILE A C 1
ATOM 631 O O . ILE A 1 84 ? 13.696 -6.458 -19.157 1.00 91.31 84 ILE A O 1
ATOM 635 N N . PHE A 1 85 ? 11.997 -5.584 -20.344 1.00 89.75 85 PHE A N 1
ATOM 636 C CA . PHE A 1 85 ? 11.859 -6.726 -21.250 1.00 89.75 85 PHE A CA 1
ATOM 637 C C . PHE A 1 85 ? 12.544 -6.549 -22.606 1.00 89.75 85 PHE A C 1
ATOM 639 O O . PHE A 1 85 ? 13.026 -7.548 -23.141 1.00 89.75 85 PHE A O 1
ATOM 646 N N . SER A 1 86 ? 12.633 -5.331 -23.149 1.00 89.62 86 SER A N 1
ATOM 647 C CA . SER A 1 86 ? 13.263 -5.082 -24.452 1.00 89.62 86 SER A CA 1
ATOM 648 C C . SER A 1 86 ? 14.039 -3.763 -24.504 1.00 89.62 86 SER A C 1
ATOM 650 O O . SER A 1 86 ? 13.799 -2.848 -23.721 1.00 89.62 86 SER A O 1
ATOM 652 N N . ARG A 1 87 ? 14.981 -3.672 -25.450 1.00 85.81 87 ARG A N 1
ATOM 653 C CA . ARG A 1 87 ? 15.687 -2.434 -25.823 1.00 85.81 87 ARG A CA 1
ATOM 654 C C . ARG A 1 87 ? 15.144 -1.817 -27.115 1.00 85.81 87 ARG A C 1
ATOM 656 O O . ARG A 1 87 ? 15.427 -0.657 -27.397 1.00 85.81 87 ARG A O 1
ATOM 663 N N . ASP A 1 88 ? 14.345 -2.565 -27.876 1.00 86.62 88 ASP A N 1
ATOM 664 C CA . ASP A 1 88 ? 13.768 -2.091 -29.130 1.00 86.62 88 ASP A CA 1
ATOM 665 C C . ASP A 1 88 ? 12.565 -1.192 -28.857 1.00 86.62 88 ASP A C 1
ATOM 667 O O . ASP A 1 88 ? 11.575 -1.630 -28.271 1.00 86.62 88 ASP A O 1
ATOM 671 N N . VAL A 1 89 ? 12.599 0.047 -29.355 1.00 82.81 89 VAL A N 1
ATOM 672 C CA . VAL A 1 89 ? 11.553 1.062 -29.113 1.00 82.81 89 VAL A CA 1
ATOM 673 C C . VAL A 1 89 ? 10.146 0.548 -29.445 1.00 82.81 89 VAL A C 1
ATOM 675 O O . VAL A 1 89 ? 9.200 0.807 -28.706 1.00 82.81 89 VAL A O 1
ATOM 678 N N . ARG A 1 90 ? 9.993 -0.224 -30.531 1.00 86.94 90 ARG A N 1
ATOM 679 C CA . ARG A 1 90 ? 8.693 -0.794 -30.933 1.00 86.94 90 ARG A CA 1
ATOM 680 C C . ARG A 1 90 ? 8.176 -1.825 -29.929 1.00 86.94 90 ARG A C 1
ATOM 682 O O . ARG A 1 90 ? 6.996 -1.805 -29.594 1.00 86.94 90 ARG A O 1
ATOM 689 N N . ALA A 1 91 ? 9.055 -2.705 -29.451 1.00 87.31 91 ALA A N 1
ATOM 690 C CA . ALA A 1 91 ? 8.702 -3.720 -28.466 1.00 87.31 91 ALA A CA 1
ATOM 691 C C . ALA A 1 91 ? 8.429 -3.086 -27.095 1.00 87.31 91 ALA A C 1
ATOM 693 O O . ALA A 1 91 ? 7.442 -3.432 -26.455 1.00 87.31 91 ALA A O 1
ATOM 694 N N . VAL A 1 92 ? 9.242 -2.106 -26.683 1.00 89.69 92 VAL A N 1
ATOM 695 C CA . VAL A 1 92 ? 9.025 -1.321 -25.457 1.00 89.69 92 VAL A CA 1
ATOM 696 C C . VAL A 1 92 ? 7.654 -0.652 -25.489 1.00 89.69 92 VAL A C 1
ATOM 698 O O . VAL A 1 92 ? 6.915 -0.763 -24.516 1.00 89.69 92 VAL A O 1
ATOM 701 N N . LEU A 1 93 ? 7.277 -0.023 -26.608 1.00 88.31 93 LEU A N 1
ATOM 702 C CA . LEU A 1 93 ? 5.978 0.636 -26.748 1.00 88.31 93 LEU A CA 1
ATOM 703 C C . LEU A 1 93 ? 4.811 -0.357 -26.659 1.00 88.31 93 LEU A C 1
ATOM 705 O O . LEU A 1 93 ? 3.853 -0.105 -25.933 1.00 88.31 93 LEU A O 1
ATOM 709 N N . ALA A 1 94 ? 4.906 -1.496 -27.353 1.00 92.88 94 ALA A N 1
ATOM 710 C CA . ALA A 1 94 ? 3.873 -2.530 -27.318 1.00 92.88 94 ALA A CA 1
ATOM 711 C C . ALA A 1 94 ? 3.682 -3.105 -25.903 1.00 92.88 94 ALA A C 1
ATOM 713 O O . ALA A 1 94 ? 2.553 -3.239 -25.431 1.00 92.88 94 ALA A O 1
ATOM 714 N N . ILE A 1 95 ? 4.785 -3.392 -25.204 1.00 93.06 95 ILE A N 1
ATOM 715 C CA . ILE A 1 95 ? 4.759 -3.908 -23.830 1.00 93.06 95 ILE A CA 1
ATOM 716 C C . ILE A 1 95 ? 4.232 -2.845 -22.865 1.00 93.06 95 ILE A C 1
ATOM 718 O O . ILE A 1 95 ? 3.394 -3.160 -22.026 1.00 93.06 95 ILE A O 1
ATOM 722 N N . ALA A 1 96 ? 4.676 -1.592 -22.996 1.00 93.12 96 ALA A N 1
ATOM 723 C CA . ALA A 1 96 ? 4.208 -0.491 -22.163 1.00 93.12 96 ALA A CA 1
ATOM 724 C C . ALA A 1 96 ? 2.694 -0.293 -22.310 1.00 93.12 96 ALA A C 1
ATOM 726 O O . ALA A 1 96 ? 1.985 -0.216 -21.311 1.00 93.12 96 ALA A O 1
ATOM 727 N N . TRP A 1 97 ? 2.163 -0.282 -23.534 1.00 94.75 97 TRP A N 1
ATOM 728 C CA . TRP A 1 97 ? 0.719 -0.161 -23.749 1.00 94.75 97 TRP A CA 1
ATOM 729 C C . TRP A 1 97 ? -0.052 -1.339 -23.156 1.00 94.75 97 TRP A C 1
ATOM 731 O O . TRP A 1 97 ? -1.019 -1.123 -22.428 1.00 94.75 97 TRP A O 1
ATOM 741 N N . GLY A 1 98 ? 0.404 -2.571 -23.400 1.00 95.94 98 GLY A N 1
ATOM 742 C CA . GLY A 1 98 ? -0.226 -3.765 -22.836 1.00 95.94 98 GLY A CA 1
ATOM 743 C C . GLY A 1 98 ? -0.233 -3.756 -21.305 1.00 95.94 98 GLY A C 1
ATOM 744 O O . GLY A 1 98 ? -1.281 -3.937 -20.689 1.00 95.94 98 GLY A O 1
ATOM 745 N N . ALA A 1 99 ? 0.916 -3.476 -20.686 1.00 94.62 99 ALA A N 1
ATOM 746 C CA . ALA A 1 99 ? 1.049 -3.396 -19.234 1.00 94.62 99 ALA A CA 1
ATOM 747 C C . ALA A 1 99 ? 0.218 -2.251 -18.641 1.00 94.62 99 ALA A C 1
ATOM 749 O O . ALA A 1 99 ? -0.409 -2.429 -17.600 1.00 94.62 99 ALA A O 1
ATOM 750 N N . GLY A 1 100 ? 0.172 -1.096 -19.312 1.00 95.00 100 GLY A N 1
ATOM 751 C CA . GLY A 1 100 ? -0.608 0.054 -18.872 1.00 95.00 100 GLY A CA 1
ATOM 752 C C . GLY A 1 100 ? -2.111 -0.205 -18.889 1.00 95.00 100 GLY A C 1
ATOM 753 O O . GLY A 1 100 ? -2.792 0.099 -17.910 1.00 95.00 100 GLY A O 1
ATOM 754 N N . ILE A 1 101 ? -2.622 -0.826 -19.955 1.00 96.12 101 ILE A N 1
ATOM 755 C CA . ILE A 1 101 ? -4.034 -1.220 -20.061 1.00 96.12 101 ILE A CA 1
ATOM 756 C C . ILE A 1 101 ? -4.375 -2.269 -18.999 1.00 96.12 101 ILE A C 1
ATOM 758 O O . ILE A 1 101 ? -5.368 -2.117 -18.290 1.00 96.12 101 ILE A O 1
ATOM 762 N N . ALA A 1 102 ? -3.538 -3.298 -18.844 1.00 96.69 102 ALA A N 1
ATOM 763 C CA . ALA A 1 102 ? -3.769 -4.362 -17.873 1.00 96.69 102 ALA A CA 1
ATOM 764 C C . ALA A 1 102 ? -3.763 -3.844 -16.424 1.00 96.69 102 ALA A C 1
ATOM 766 O O . ALA A 1 102 ? -4.679 -4.151 -15.661 1.00 96.69 102 ALA A O 1
ATOM 767 N N . ALA A 1 103 ? -2.783 -3.010 -16.058 1.00 95.94 103 ALA A N 1
ATOM 768 C CA . ALA A 1 103 ? -2.710 -2.397 -14.733 1.00 95.94 103 ALA A CA 1
ATOM 769 C C . ALA A 1 103 ? -3.904 -1.468 -14.466 1.00 95.94 103 ALA A C 1
ATOM 771 O O . ALA A 1 103 ? -4.459 -1.482 -13.369 1.00 95.94 103 ALA A O 1
ATOM 772 N N . SER A 1 104 ? -4.344 -0.713 -15.477 1.00 94.81 104 SER A N 1
ATOM 773 C CA . SER A 1 104 ? -5.514 0.167 -15.376 1.00 94.81 104 SER A CA 1
ATOM 774 C C . SER A 1 104 ? -6.810 -0.612 -15.166 1.00 94.81 104 SER A C 1
ATOM 776 O O . SER A 1 104 ? -7.604 -0.272 -14.293 1.00 94.81 104 SER A O 1
ATOM 778 N N . ALA A 1 105 ? -7.020 -1.681 -15.937 1.00 96.19 105 ALA A N 1
ATOM 779 C CA . ALA A 1 105 ? -8.189 -2.540 -15.787 1.00 96.19 105 ALA A CA 1
ATOM 780 C C . ALA A 1 105 ? -8.214 -3.204 -14.402 1.00 96.19 105 ALA A C 1
ATOM 782 O O . ALA A 1 105 ? -9.248 -3.201 -13.737 1.00 96.19 105 ALA A O 1
ATOM 783 N N . ALA A 1 106 ? -7.065 -3.708 -13.939 1.00 95.44 106 ALA A N 1
ATOM 784 C CA . ALA A 1 106 ? -6.936 -4.308 -12.616 1.00 95.44 106 ALA A CA 1
ATOM 785 C C . ALA A 1 106 ? -7.186 -3.295 -11.486 1.00 95.44 106 ALA A C 1
ATOM 787 O O . ALA A 1 106 ? -7.918 -3.600 -10.549 1.00 95.44 106 ALA A O 1
ATOM 788 N N . GLY A 1 107 ? -6.623 -2.086 -11.580 1.00 95.19 107 GLY A N 1
ATOM 789 C CA . GLY A 1 107 ? -6.811 -1.030 -10.583 1.00 95.19 107 GLY A CA 1
ATOM 790 C C . GLY A 1 107 ? -8.258 -0.549 -10.491 1.00 95.19 107 GLY A C 1
ATOM 791 O O . GLY A 1 107 ? -8.780 -0.371 -9.391 1.00 95.19 107 GLY A O 1
ATOM 792 N N . LEU A 1 108 ? -8.936 -0.408 -11.633 1.00 94.44 108 LEU A N 1
ATOM 793 C CA . LEU A 1 108 ? -10.344 -0.025 -11.670 1.00 94.44 108 LEU A CA 1
ATOM 794 C C . LEU A 1 108 ? -11.250 -1.135 -11.123 1.00 94.44 108 LEU A C 1
ATOM 796 O O . LEU A 1 108 ? -12.133 -0.857 -10.315 1.00 94.44 108 LEU A O 1
ATOM 800 N N . ALA A 1 109 ? -11.001 -2.391 -11.507 1.00 94.50 109 ALA A N 1
ATOM 801 C CA . ALA A 1 109 ? -11.732 -3.536 -10.972 1.00 94.50 109 ALA A CA 1
ATOM 802 C C . ALA A 1 109 ? -11.546 -3.661 -9.451 1.00 94.50 109 ALA A C 1
ATOM 804 O O . ALA A 1 109 ? -12.519 -3.858 -8.729 1.00 94.50 109 ALA A O 1
ATOM 805 N N . ALA A 1 110 ? -10.321 -3.478 -8.950 1.00 92.62 110 ALA A N 1
ATOM 806 C CA . ALA A 1 110 ? -10.041 -3.482 -7.517 1.00 92.62 110 ALA A CA 1
ATOM 807 C C . ALA A 1 110 ? -10.739 -2.323 -6.788 1.00 92.62 110 ALA A C 1
ATOM 809 O O . ALA A 1 110 ? -11.296 -2.539 -5.717 1.00 92.62 110 ALA A O 1
ATOM 810 N N . SER A 1 111 ? -10.756 -1.117 -7.370 1.00 94.88 111 SER A N 1
ATOM 811 C CA . SER A 1 111 ? -11.491 0.030 -6.817 1.00 94.88 111 SER A CA 1
ATOM 812 C C . SER A 1 111 ? -12.983 -0.263 -6.688 1.00 94.88 111 SER A C 1
ATOM 814 O O . SER A 1 111 ? -13.560 0.060 -5.658 1.00 94.88 111 SER A O 1
ATOM 816 N N . TYR A 1 112 ? -13.576 -0.913 -7.692 1.00 93.62 112 TYR A N 1
ATOM 817 C CA . TYR A 1 112 ? -14.995 -1.259 -7.698 1.00 93.62 112 TYR A CA 1
ATOM 818 C C . TYR A 1 112 ? -15.353 -2.379 -6.711 1.00 93.62 112 TYR A C 1
ATOM 820 O O . TYR A 1 112 ? -16.375 -2.303 -6.048 1.00 93.62 112 TYR A O 1
ATOM 828 N N . ILE A 1 113 ? -14.527 -3.425 -6.608 1.00 92.69 113 ILE A N 1
ATOM 829 C CA . ILE A 1 113 ? -14.821 -4.583 -5.745 1.00 92.69 113 ILE A CA 1
ATOM 830 C C . ILE A 1 113 ? -14.556 -4.269 -4.267 1.00 92.69 113 ILE A C 1
ATOM 832 O O . ILE A 1 113 ? -15.227 -4.810 -3.394 1.00 92.69 113 ILE A O 1
ATOM 836 N N . LEU A 1 114 ? -13.548 -3.441 -3.985 1.00 91.19 114 LEU A N 1
ATOM 837 C CA . LEU A 1 114 ? -13.080 -3.161 -2.625 1.00 91.19 114 LEU A CA 1
ATOM 838 C C . LEU A 1 114 ? -13.536 -1.789 -2.100 1.00 91.19 114 LEU A C 1
ATOM 840 O O . LEU A 1 114 ? -13.067 -1.378 -1.041 1.00 91.19 114 LEU A O 1
ATOM 844 N N . ASP A 1 115 ? -14.376 -1.066 -2.852 1.00 90.31 115 ASP A N 1
ATOM 845 C CA . ASP A 1 115 ? -14.809 0.313 -2.566 1.00 90.31 115 ASP A CA 1
ATOM 846 C C . ASP A 1 115 ? -13.640 1.258 -2.205 1.00 90.31 115 ASP A C 1
ATOM 848 O O . ASP A 1 115 ? -13.728 2.138 -1.345 1.00 90.31 115 ASP A O 1
ATOM 852 N N . LEU A 1 116 ? -12.494 1.071 -2.874 1.00 91.06 116 LEU A N 1
ATOM 853 C CA . LEU A 1 116 ? -11.280 1.851 -2.625 1.00 91.06 116 LEU A CA 1
ATOM 854 C C . LEU A 1 116 ? -11.278 3.157 -3.430 1.00 91.06 116 LEU A C 1
ATOM 856 O O . LEU A 1 116 ? -11.743 3.168 -4.576 1.00 91.06 116 LEU A O 1
ATOM 860 N N . PRO A 1 117 ? -10.640 4.233 -2.921 1.00 91.88 117 PRO A N 1
ATOM 861 C CA . PRO A 1 117 ? -10.416 5.451 -3.694 1.00 91.88 117 PRO A CA 1
ATOM 862 C C . PRO A 1 117 ? -9.704 5.145 -5.018 1.00 91.88 117 PRO A C 1
ATOM 864 O O . PRO A 1 117 ? -8.571 4.654 -5.032 1.00 91.88 117 PRO A O 1
ATOM 867 N N . THR A 1 118 ? -10.350 5.464 -6.143 1.00 88.88 118 THR A N 1
ATOM 868 C CA . THR A 1 118 ? -9.926 5.011 -7.478 1.00 88.88 118 THR A CA 1
ATOM 869 C C . THR A 1 118 ? -8.506 5.443 -7.835 1.00 88.88 118 THR A C 1
ATOM 871 O O . THR A 1 118 ? -7.732 4.645 -8.356 1.00 88.88 118 THR A O 1
ATOM 874 N N . GLY A 1 119 ? -8.113 6.675 -7.495 1.00 89.56 119 GLY A N 1
ATOM 875 C CA . GLY A 1 119 ? -6.750 7.155 -7.739 1.00 89.56 119 GLY A CA 1
ATOM 876 C C . GLY A 1 119 ? -5.683 6.317 -7.023 1.00 89.56 119 GLY A C 1
ATOM 877 O O . GLY A 1 119 ? -4.692 5.928 -7.639 1.00 89.56 119 GLY A O 1
ATOM 878 N N . ALA A 1 120 ? -5.905 5.982 -5.749 1.00 91.81 120 ALA A N 1
ATOM 879 C CA . ALA A 1 120 ? -4.971 5.177 -4.964 1.00 91.81 120 ALA A CA 1
ATOM 880 C C . ALA A 1 120 ? -4.917 3.725 -5.461 1.00 91.81 120 ALA A C 1
ATOM 882 O O . ALA A 1 120 ? -3.826 3.186 -5.632 1.00 91.81 120 ALA A O 1
ATOM 883 N N . ALA A 1 121 ? -6.075 3.125 -5.758 1.00 94.44 121 ALA A N 1
ATOM 884 C CA . ALA A 1 121 ? -6.174 1.761 -6.283 1.00 94.44 121 ALA A CA 1
ATOM 885 C C . ALA A 1 121 ? -5.456 1.592 -7.634 1.00 94.44 121 ALA A C 1
ATOM 887 O O . ALA A 1 121 ? -4.796 0.584 -7.885 1.00 94.44 121 ALA A O 1
ATOM 888 N N . MET A 1 122 ? -5.537 2.600 -8.503 1.00 94.94 122 MET A N 1
ATOM 889 C CA . MET A 1 122 ? -4.828 2.588 -9.781 1.00 94.94 122 MET A CA 1
ATOM 890 C C . MET A 1 122 ? -3.311 2.655 -9.581 1.00 94.94 122 MET A C 1
ATOM 892 O O . MET A 1 122 ? -2.582 1.839 -10.142 1.00 94.94 122 MET A O 1
ATOM 896 N N . VAL A 1 123 ? -2.819 3.584 -8.752 1.00 95.25 123 VAL A N 1
ATOM 897 C CA . VAL A 1 123 ? -1.377 3.725 -8.473 1.00 95.25 123 VAL A CA 1
ATOM 898 C C . VAL A 1 123 ? -0.800 2.446 -7.859 1.00 95.25 123 VAL A C 1
ATOM 900 O O . VAL A 1 123 ? 0.274 1.998 -8.269 1.00 95.25 123 VAL A O 1
ATOM 903 N N . THR A 1 124 ? -1.511 1.815 -6.920 1.00 95.06 124 THR A N 1
ATOM 904 C CA . THR A 1 124 ? -1.070 0.547 -6.320 1.00 95.06 124 THR A CA 1
ATOM 905 C C . THR A 1 124 ? -1.071 -0.597 -7.330 1.00 95.06 124 THR A C 1
ATOM 907 O O . THR A 1 124 ? -0.132 -1.393 -7.324 1.00 95.06 124 THR A O 1
ATOM 910 N N . ALA A 1 125 ? -2.042 -0.654 -8.248 1.00 96.06 125 ALA A N 1
ATOM 911 C CA . ALA A 1 125 ? -2.042 -1.631 -9.335 1.00 96.06 125 ALA A CA 1
ATOM 912 C C . ALA A 1 125 ? -0.838 -1.447 -10.275 1.00 96.06 125 ALA A C 1
ATOM 914 O O . ALA A 1 125 ? -0.152 -2.423 -10.580 1.00 96.06 125 ALA A O 1
ATOM 915 N N . PHE A 1 126 ? -0.509 -0.213 -10.675 1.00 95.94 126 PHE A N 1
ATOM 916 C CA . PHE A 1 126 ? 0.702 0.066 -11.460 1.00 95.94 126 PHE A CA 1
ATOM 917 C C . PHE A 1 126 ? 1.972 -0.389 -10.736 1.00 95.94 126 PHE A C 1
ATOM 919 O O . PHE A 1 126 ? 2.795 -1.103 -11.315 1.00 95.94 126 PHE A O 1
ATOM 926 N N . ALA A 1 127 ? 2.121 -0.024 -9.462 1.00 95.69 127 ALA A N 1
ATOM 927 C CA . ALA A 1 127 ? 3.265 -0.432 -8.653 1.00 95.69 127 ALA A CA 1
ATOM 928 C C . ALA A 1 127 ? 3.370 -1.964 -8.537 1.00 95.69 127 ALA A C 1
ATOM 930 O O . ALA A 1 127 ? 4.463 -2.520 -8.670 1.00 95.69 127 ALA A O 1
ATOM 931 N N . LEU A 1 128 ? 2.241 -2.655 -8.357 1.00 96.12 128 LEU A N 1
ATOM 932 C CA . LEU A 1 128 ? 2.189 -4.113 -8.296 1.00 96.12 128 LEU A CA 1
ATOM 933 C C . LEU A 1 128 ? 2.605 -4.752 -9.625 1.00 96.12 128 LEU A C 1
ATOM 935 O O . LEU A 1 128 ? 3.421 -5.670 -9.628 1.00 96.12 128 LEU A O 1
ATOM 939 N N . PHE A 1 129 ? 2.106 -4.252 -10.757 1.00 96.12 129 PHE A N 1
ATOM 940 C CA . PHE A 1 129 ? 2.499 -4.743 -12.081 1.00 96.12 129 PHE A CA 1
ATOM 941 C C . PHE A 1 129 ? 3.997 -4.560 -12.339 1.00 96.12 129 PHE A C 1
ATOM 943 O O . PHE A 1 129 ? 4.646 -5.474 -12.848 1.00 96.12 129 PHE A O 1
ATOM 950 N N . LEU A 1 130 ? 4.567 -3.418 -11.943 1.00 95.44 130 LEU A N 1
ATOM 951 C CA . LEU A 1 130 ? 6.006 -3.176 -12.040 1.00 95.44 130 LEU A CA 1
ATOM 952 C C . LEU A 1 130 ? 6.807 -4.154 -11.183 1.00 95.44 130 LEU A C 1
ATOM 954 O O . LEU A 1 130 ? 7.796 -4.722 -11.650 1.00 95.44 130 LEU A O 1
ATOM 958 N N . LEU A 1 131 ? 6.367 -4.369 -9.943 1.00 94.62 131 LEU A N 1
ATOM 959 C CA . LEU A 1 131 ? 6.996 -5.310 -9.027 1.00 94.62 131 LEU A CA 1
ATOM 960 C C . LEU A 1 131 ? 6.970 -6.730 -9.605 1.00 94.62 131 LEU A C 1
ATOM 962 O O . LEU A 1 131 ? 8.009 -7.385 -9.672 1.00 94.62 131 LEU A O 1
ATOM 966 N N . VAL A 1 132 ? 5.811 -7.183 -10.088 1.00 93.56 132 VAL A N 1
ATOM 967 C CA . VAL A 1 132 ? 5.644 -8.503 -10.712 1.00 93.56 132 VAL A CA 1
ATOM 968 C C . VAL A 1 132 ? 6.519 -8.635 -11.958 1.00 93.56 132 VAL A C 1
ATOM 970 O O . VAL A 1 132 ? 7.212 -9.641 -12.103 1.00 93.56 132 VAL A O 1
ATOM 973 N N . ALA A 1 133 ? 6.560 -7.619 -12.823 1.00 92.00 133 ALA A N 1
ATOM 974 C CA . ALA A 1 133 ? 7.422 -7.602 -14.003 1.00 92.00 133 ALA A CA 1
ATOM 975 C C . ALA A 1 133 ? 8.912 -7.715 -13.635 1.00 92.00 133 ALA A C 1
ATOM 977 O O . ALA A 1 133 ? 9.642 -8.514 -14.230 1.00 92.00 133 ALA A O 1
ATOM 978 N N . GLY A 1 134 ? 9.356 -6.968 -12.621 1.00 89.00 134 GLY A N 1
ATOM 979 C CA . GLY A 1 134 ? 10.726 -7.024 -12.112 1.00 89.00 134 GLY A CA 1
ATOM 980 C C . GLY A 1 134 ? 11.086 -8.395 -11.533 1.00 89.00 134 GLY A C 1
ATOM 981 O O . GLY A 1 134 ? 12.126 -8.959 -11.879 1.00 89.00 134 GLY A O 1
ATOM 982 N N . ILE A 1 1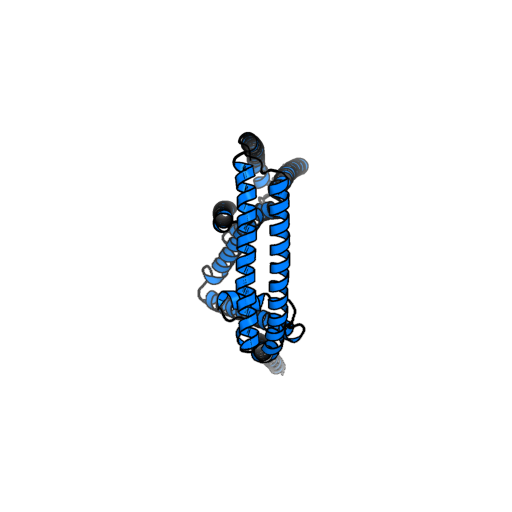35 ? 10.205 -8.974 -10.711 1.00 87.75 135 ILE A N 1
ATOM 983 C CA . ILE A 1 135 ? 10.369 -10.320 -10.139 1.00 87.75 135 ILE A CA 1
ATOM 984 C C . ILE A 1 135 ? 10.414 -11.374 -11.251 1.00 87.75 135 ILE A C 1
ATOM 986 O O . ILE A 1 135 ? 11.307 -12.224 -11.258 1.00 87.75 135 ILE A O 1
ATOM 990 N N . ALA A 1 136 ? 9.500 -11.306 -12.223 1.00 87.88 136 ALA A N 1
ATOM 991 C CA . ALA A 1 136 ? 9.463 -12.222 -13.359 1.00 87.88 136 ALA A CA 1
ATOM 992 C C . ALA A 1 136 ? 10.767 -12.158 -14.165 1.00 87.88 136 ALA A C 1
ATOM 994 O O . ALA A 1 136 ? 11.364 -13.195 -14.470 1.00 87.88 136 ALA A O 1
ATOM 995 N N . LYS A 1 137 ? 11.277 -10.951 -14.440 1.00 85.38 137 LYS A N 1
ATOM 996 C CA . LYS A 1 137 ? 12.568 -10.794 -15.113 1.00 85.38 137 LYS A CA 1
ATOM 997 C C . LYS A 1 137 ? 13.708 -11.380 -14.288 1.00 85.38 137 LYS A C 1
ATOM 999 O O . LYS A 1 137 ? 14.523 -12.090 -14.859 1.00 85.38 137 LYS A O 1
ATOM 1004 N N . ALA A 1 138 ? 13.760 -11.120 -12.983 1.00 82.06 138 ALA A N 1
ATOM 1005 C CA . ALA A 1 138 ? 14.854 -11.549 -12.112 1.00 82.06 138 ALA A CA 1
ATOM 1006 C C . ALA A 1 138 ? 14.883 -13.066 -11.842 1.00 82.06 138 ALA A C 1
ATOM 1008 O O . ALA A 1 138 ? 15.966 -13.630 -11.649 1.00 82.06 138 ALA A O 1
ATOM 1009 N N . LEU A 1 139 ? 13.715 -13.719 -11.811 1.00 80.31 139 LEU A N 1
ATOM 1010 C CA . LEU A 1 139 ? 13.569 -15.115 -11.381 1.00 80.31 139 LEU A CA 1
ATOM 1011 C C . LEU A 1 139 ? 13.224 -16.101 -12.503 1.00 80.31 139 LEU A C 1
ATOM 1013 O O . LEU A 1 139 ? 13.510 -17.288 -12.348 1.00 80.31 139 LEU A O 1
ATOM 1017 N N . VAL A 1 140 ? 12.594 -15.663 -13.597 1.00 77.12 140 VAL A N 1
ATOM 1018 C CA . VAL A 1 140 ? 12.091 -16.561 -14.659 1.00 77.12 140 VAL A CA 1
ATOM 1019 C C . VAL A 1 140 ? 12.888 -16.413 -15.952 1.00 77.12 140 VAL A C 1
ATOM 1021 O O . VAL A 1 140 ? 13.216 -17.411 -16.581 1.00 77.12 140 VAL A O 1
ATOM 1024 N N . LEU A 1 141 ? 13.258 -15.187 -16.326 1.00 76.00 141 LEU A N 1
ATOM 1025 C CA . LEU A 1 141 ? 13.878 -14.883 -17.624 1.00 76.00 141 LEU A CA 1
ATOM 1026 C C . LEU A 1 141 ? 15.417 -14.819 -17.586 1.00 76.00 141 LEU A C 1
ATOM 1028 O O . LEU A 1 141 ? 16.040 -14.224 -18.466 1.00 76.00 141 LEU A O 1
ATOM 1032 N N . VAL A 1 142 ? 16.034 -15.404 -16.557 1.00 78.50 142 VAL A N 1
ATOM 1033 C CA . VAL A 1 142 ? 17.493 -15.469 -16.376 1.00 78.50 142 VAL A CA 1
ATOM 1034 C C . VAL A 1 142 ? 17.973 -16.909 -16.576 1.00 78.50 142 VAL A C 1
ATOM 1036 O O . VAL A 1 142 ? 17.280 -17.849 -16.193 1.00 78.50 142 VAL A O 1
ATOM 1039 N N . ALA A 1 143 ? 19.179 -17.082 -17.133 1.00 76.44 143 ALA A N 1
ATOM 1040 C CA . ALA A 1 143 ? 19.841 -18.381 -17.278 1.00 76.44 143 ALA A CA 1
ATOM 1041 C C . ALA A 1 143 ? 19.826 -19.201 -15.970 1.00 76.44 143 ALA A C 1
ATOM 1043 O O . ALA A 1 143 ? 19.962 -18.644 -14.873 1.00 76.44 143 ALA A O 1
ATOM 1044 N N . ALA A 1 144 ? 19.686 -20.525 -16.094 1.00 75.19 144 ALA A N 1
ATOM 1045 C CA . ALA A 1 144 ? 19.447 -21.442 -14.975 1.00 75.19 144 ALA A CA 1
ATOM 1046 C C . ALA A 1 144 ? 20.480 -21.318 -13.836 1.00 75.19 144 ALA A C 1
ATOM 1048 O O . ALA A 1 144 ? 20.107 -21.372 -12.660 1.00 75.19 144 ALA A O 1
ATOM 1049 N N . ASP A 1 145 ? 21.746 -21.055 -14.169 1.00 75.75 145 ASP A N 1
ATOM 1050 C CA 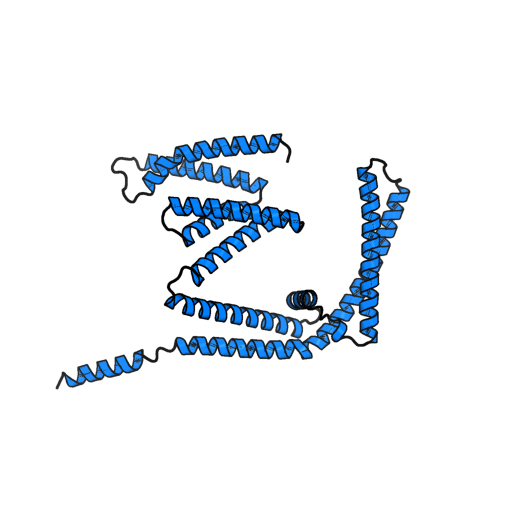. ASP A 1 145 ? 22.833 -20.915 -13.191 1.00 75.75 145 ASP A CA 1
ATOM 1051 C C . ASP A 1 145 ? 22.676 -19.661 -12.321 1.00 75.75 145 ASP A C 1
ATOM 1053 O O . ASP A 1 145 ? 22.798 -19.701 -11.094 1.00 75.75 145 ASP A O 1
ATOM 1057 N N . ARG A 1 146 ? 22.310 -18.535 -12.944 1.00 79.69 146 ARG A N 1
ATOM 1058 C CA . ARG A 1 146 ? 22.077 -17.259 -12.250 1.00 79.69 146 ARG A CA 1
ATOM 1059 C C . ARG A 1 146 ? 20.731 -17.238 -11.523 1.00 79.69 146 ARG A C 1
ATOM 1061 O O . ARG A 1 146 ? 20.604 -16.561 -10.505 1.00 79.69 146 ARG A O 1
ATOM 1068 N N . ARG A 1 147 ? 19.745 -18.024 -11.973 1.00 80.38 147 ARG A N 1
ATOM 1069 C CA . ARG A 1 147 ? 18.431 -18.153 -11.320 1.00 80.38 147 ARG A CA 1
ATOM 1070 C C . ARG A 1 147 ? 18.549 -18.638 -9.875 1.00 80.38 147 ARG A C 1
ATOM 1072 O O . ARG A 1 147 ? 17.926 -18.059 -8.989 1.00 80.38 147 ARG A O 1
ATOM 1079 N N . ARG A 1 148 ? 19.373 -19.661 -9.607 1.00 80.19 148 ARG A N 1
ATOM 1080 C CA . ARG A 1 148 ? 19.585 -20.178 -8.238 1.00 80.19 148 ARG A CA 1
ATOM 1081 C C . ARG A 1 148 ? 20.241 -19.144 -7.326 1.00 80.19 148 ARG A C 1
ATOM 1083 O O . ARG A 1 148 ? 19.838 -19.016 -6.171 1.00 80.19 148 ARG A O 1
ATOM 1090 N N . ALA A 1 149 ? 21.218 -18.394 -7.839 1.00 82.25 149 ALA A N 1
ATOM 1091 C CA . ALA A 1 149 ? 21.859 -17.315 -7.094 1.00 82.25 149 ALA A CA 1
ATOM 1092 C C . ALA A 1 149 ? 20.856 -16.198 -6.765 1.00 82.25 149 ALA A C 1
ATOM 1094 O O . ALA A 1 149 ? 20.707 -15.845 -5.595 1.00 82.25 149 ALA A O 1
ATOM 1095 N N . ASN A 1 150 ? 20.102 -15.720 -7.762 1.00 83.88 150 ASN A N 1
ATOM 1096 C CA . ASN A 1 150 ? 19.070 -14.695 -7.588 1.00 83.88 150 ASN A CA 1
ATOM 1097 C C . ASN A 1 150 ? 18.000 -15.124 -6.579 1.00 83.88 150 ASN A C 1
ATOM 1099 O O . ASN A 1 150 ? 17.665 -14.349 -5.690 1.00 83.88 150 ASN A O 1
ATOM 1103 N N . LEU A 1 151 ? 17.521 -16.371 -6.657 1.00 84.88 151 LEU A N 1
ATOM 1104 C CA . LEU A 1 151 ? 16.578 -16.928 -5.684 1.00 84.88 151 LEU A CA 1
ATOM 1105 C C . LEU A 1 151 ? 17.164 -16.934 -4.271 1.00 84.88 151 LEU A C 1
ATOM 1107 O O . LEU A 1 151 ? 16.500 -16.508 -3.334 1.00 84.88 151 LEU A O 1
ATOM 1111 N N . ARG A 1 152 ? 18.422 -17.353 -4.099 1.00 84.50 152 ARG A N 1
ATOM 1112 C CA . ARG A 1 152 ? 19.098 -17.315 -2.792 1.00 84.50 152 ARG A CA 1
ATOM 1113 C C . ARG A 1 152 ? 19.212 -15.895 -2.244 1.00 84.50 152 ARG A C 1
ATOM 1115 O O . ARG A 1 152 ? 19.003 -15.695 -1.051 1.00 84.50 152 ARG A O 1
ATOM 1122 N N . HIS A 1 153 ? 19.560 -14.924 -3.087 1.00 85.81 153 HIS A N 1
ATOM 1123 C CA . HIS A 1 153 ? 19.633 -13.519 -2.688 1.00 85.81 153 HIS A CA 1
ATOM 1124 C C . HIS A 1 153 ? 18.254 -12.969 -2.321 1.00 85.81 153 HIS A C 1
ATOM 1126 O O . HIS A 1 153 ? 18.126 -12.352 -1.268 1.00 85.81 153 HIS A O 1
ATOM 1132 N N . ALA A 1 154 ? 17.226 -13.263 -3.120 1.00 85.88 154 ALA A N 1
ATOM 1133 C CA . ALA A 1 154 ? 15.849 -12.868 -2.853 1.00 85.88 154 ALA A CA 1
ATOM 1134 C C . ALA A 1 154 ? 15.332 -13.473 -1.541 1.00 85.88 154 ALA A C 1
ATOM 1136 O O . ALA A 1 154 ? 14.857 -12.740 -0.683 1.00 85.88 154 ALA A O 1
ATOM 1137 N N . VAL A 1 155 ? 15.505 -14.783 -1.329 1.00 87.88 155 VAL A N 1
ATOM 1138 C CA . VAL A 1 155 ? 15.100 -15.465 -0.088 1.00 87.88 155 VAL A CA 1
ATOM 1139 C C . VAL A 1 155 ? 15.821 -14.878 1.122 1.00 87.88 155 VAL A C 1
ATOM 1141 O O . VAL A 1 155 ? 15.184 -14.594 2.130 1.00 87.88 155 VAL A O 1
ATOM 1144 N N . ARG A 1 156 ? 17.137 -14.640 1.033 1.00 88.62 156 ARG A N 1
ATOM 1145 C CA . ARG A 1 156 ? 17.896 -14.009 2.126 1.00 88.62 156 ARG A CA 1
ATOM 1146 C C . ARG A 1 156 ? 17.431 -12.581 2.401 1.00 88.62 156 ARG A C 1
ATOM 1148 O O . ARG A 1 156 ? 17.347 -12.211 3.564 1.00 88.62 156 ARG A O 1
ATOM 1155 N N . ALA A 1 157 ? 17.134 -11.800 1.364 1.00 88.00 157 ALA A N 1
ATOM 1156 C CA . ALA A 1 157 ? 16.644 -10.434 1.507 1.00 88.00 157 ALA A CA 1
ATOM 1157 C C . ALA A 1 157 ? 15.246 -10.398 2.139 1.00 88.00 157 ALA A C 1
ATOM 1159 O O . ALA A 1 157 ? 15.032 -9.649 3.085 1.00 88.00 157 ALA A O 1
ATOM 1160 N N . VAL A 1 158 ? 14.325 -11.249 1.675 1.00 89.94 158 VAL A N 1
ATOM 1161 C CA . VAL A 1 158 ? 12.976 -11.387 2.245 1.00 89.94 158 VAL A CA 1
ATOM 1162 C C . VAL A 1 158 ? 13.049 -11.846 3.698 1.00 89.94 158 VAL A C 1
ATOM 1164 O O . VAL A 1 158 ? 12.396 -11.257 4.551 1.00 89.94 158 VAL A O 1
ATOM 1167 N N . LEU A 1 159 ? 13.881 -12.846 4.004 1.00 92.12 159 LEU A N 1
ATOM 1168 C CA . LEU A 1 159 ? 14.064 -13.327 5.371 1.00 92.12 159 LEU A CA 1
ATOM 1169 C C . LEU A 1 159 ? 14.673 -12.246 6.275 1.00 92.12 159 LEU A C 1
ATOM 1171 O O . LEU A 1 159 ? 14.192 -12.043 7.383 1.00 92.12 159 LEU A O 1
ATOM 1175 N N . ALA A 1 160 ? 15.694 -11.523 5.805 1.00 91.62 160 ALA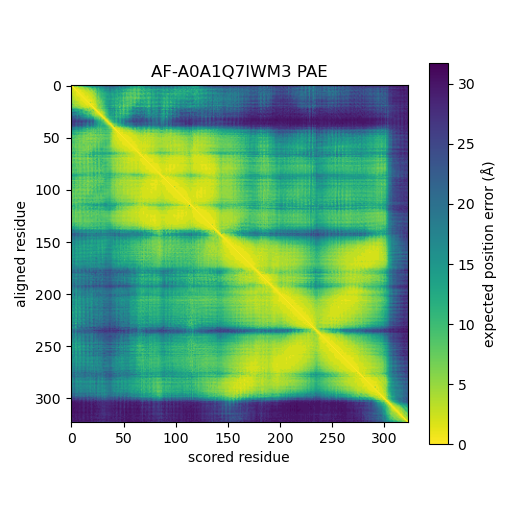 A N 1
ATOM 1176 C CA . ALA A 1 160 ? 16.283 -10.416 6.553 1.00 91.62 160 ALA A CA 1
ATOM 1177 C C . ALA A 1 160 ? 15.262 -9.299 6.807 1.00 91.62 160 ALA A C 1
ATOM 1179 O O . ALA A 1 160 ? 15.180 -8.795 7.922 1.00 91.62 160 ALA A O 1
ATOM 1180 N N . LEU A 1 161 ? 14.455 -8.943 5.804 1.00 93.25 161 LEU A N 1
ATOM 1181 C CA . LEU A 1 161 ? 13.403 -7.942 5.949 1.00 93.25 161 LEU A CA 1
ATOM 1182 C C . LEU A 1 161 ? 12.336 -8.393 6.950 1.00 93.25 161 LEU A C 1
ATOM 1184 O O . LEU A 1 161 ? 11.977 -7.620 7.833 1.00 93.25 161 LEU A O 1
ATOM 1188 N N . ALA A 1 162 ? 11.867 -9.639 6.852 1.00 91.50 162 ALA A N 1
ATOM 1189 C CA . ALA A 1 162 ? 10.900 -10.200 7.788 1.00 91.50 162 ALA A CA 1
ATOM 1190 C C . ALA A 1 162 ? 11.432 -10.152 9.227 1.00 91.50 162 ALA A C 1
ATOM 1192 O O . ALA A 1 162 ? 10.745 -9.636 10.101 1.00 91.50 162 ALA A O 1
ATOM 1193 N N . LEU A 1 163 ? 12.678 -10.588 9.453 1.00 92.69 163 LEU A N 1
ATOM 1194 C CA . LEU A 1 163 ? 13.315 -10.546 10.773 1.00 92.69 163 LEU A CA 1
ATOM 1195 C C . LEU A 1 163 ? 13.525 -9.109 11.278 1.00 92.69 163 LEU A C 1
ATOM 1197 O O . LEU A 1 163 ? 13.372 -8.836 12.463 1.00 92.69 163 LEU A O 1
ATOM 1201 N N . ALA A 1 164 ? 13.866 -8.165 10.400 1.00 93.50 164 ALA A N 1
ATOM 1202 C CA . ALA A 1 164 ? 14.005 -6.761 10.778 1.00 93.50 164 ALA A CA 1
ATOM 1203 C C . ALA A 1 164 ? 12.661 -6.148 11.193 1.00 93.50 164 ALA A C 1
ATOM 1205 O O . ALA A 1 164 ? 12.594 -5.451 12.205 1.00 93.50 164 ALA A O 1
ATOM 1206 N N . LEU A 1 165 ? 11.588 -6.444 10.455 1.00 93.31 165 LEU A N 1
ATOM 1207 C CA . LEU A 1 165 ? 10.239 -5.985 10.784 1.00 93.31 165 LEU A CA 1
ATOM 1208 C C . LEU A 1 165 ? 9.729 -6.612 12.083 1.00 93.31 165 LEU A C 1
ATOM 1210 O O . LEU A 1 165 ? 9.182 -5.895 12.918 1.00 93.31 165 LEU A O 1
ATOM 1214 N N . THR A 1 166 ? 9.943 -7.913 12.301 1.00 91.31 166 THR A N 1
ATOM 1215 C CA . THR A 1 166 ? 9.562 -8.569 13.562 1.00 91.31 166 THR A CA 1
ATOM 1216 C C . THR A 1 166 ? 10.373 -8.041 14.739 1.00 91.31 166 THR A C 1
ATOM 1218 O O . THR A 1 166 ? 9.805 -7.830 15.809 1.00 91.31 166 THR A O 1
ATOM 1221 N N . LEU A 1 167 ? 11.668 -7.758 14.557 1.00 93.69 167 LEU A N 1
ATOM 1222 C CA . LEU A 1 167 ? 12.494 -7.123 15.585 1.00 93.69 167 LEU A CA 1
ATOM 1223 C C . LEU A 1 167 ? 11.972 -5.724 15.925 1.00 93.69 167 LEU A C 1
ATOM 1225 O O . LEU A 1 167 ? 11.784 -5.420 17.099 1.00 93.69 167 LEU A O 1
ATOM 1229 N N . ALA A 1 168 ? 11.697 -4.897 14.915 1.00 93.19 168 ALA A N 1
ATOM 1230 C CA . ALA A 1 168 ? 11.158 -3.554 15.108 1.00 93.19 168 ALA A CA 1
ATOM 1231 C C . ALA A 1 168 ? 9.799 -3.586 15.826 1.00 93.19 168 ALA A C 1
ATOM 1233 O O . ALA A 1 168 ? 9.609 -2.861 16.800 1.00 93.19 168 ALA A O 1
ATOM 1234 N N . ALA A 1 169 ? 8.892 -4.475 15.408 1.00 90.75 169 ALA A N 1
ATOM 1235 C CA . ALA A 1 169 ? 7.597 -4.681 16.057 1.00 90.75 169 ALA A CA 1
ATOM 1236 C C . ALA A 1 169 ? 7.745 -5.104 17.523 1.00 90.75 169 ALA A C 1
ATOM 1238 O O . ALA A 1 169 ? 7.055 -4.588 18.399 1.00 90.75 169 ALA A O 1
ATOM 1239 N N . SER A 1 170 ? 8.676 -6.022 17.792 1.00 90.81 170 SER A N 1
ATOM 1240 C CA . SER A 1 170 ? 8.928 -6.540 19.137 1.00 90.81 170 SER A CA 1
ATOM 1241 C C . SER A 1 170 ? 9.528 -5.471 20.049 1.00 90.81 170 SER A C 1
ATOM 1243 O O . SER A 1 170 ? 9.091 -5.318 21.186 1.00 90.81 170 SER A O 1
ATOM 1245 N N . LEU A 1 171 ? 10.489 -4.685 19.552 1.00 92.75 171 LEU A N 1
ATOM 1246 C CA . LEU A 1 171 ? 11.062 -3.553 20.286 1.00 92.75 171 LEU A CA 1
ATOM 1247 C C . LEU A 1 171 ? 10.005 -2.481 20.569 1.00 92.75 171 LEU A C 1
ATOM 1249 O O . LEU A 1 171 ? 9.959 -1.956 21.679 1.00 92.75 171 LEU A O 1
ATOM 1253 N N . TRP A 1 172 ? 9.126 -2.200 19.605 1.00 93.19 172 TRP A N 1
ATOM 1254 C CA . TRP A 1 172 ? 8.016 -1.265 19.781 1.00 93.19 172 TRP A CA 1
ATOM 1255 C C . TRP A 1 172 ? 7.052 -1.719 20.884 1.00 93.19 172 TRP A C 1
ATOM 1257 O O . TRP A 1 172 ? 6.760 -0.944 21.792 1.00 93.19 172 TRP A O 1
ATOM 1267 N N . LEU A 1 173 ? 6.637 -2.991 20.867 1.00 90.62 173 LEU A N 1
ATOM 1268 C CA . LEU A 1 173 ? 5.803 -3.603 21.910 1.00 90.62 173 LEU A CA 1
ATOM 1269 C C . LEU A 1 173 ? 6.475 -3.564 23.298 1.00 90.62 173 LEU A C 1
ATOM 1271 O O . LEU A 1 173 ? 5.793 -3.395 24.308 1.00 90.62 173 LEU A O 1
ATOM 1275 N N . ILE A 1 174 ? 7.802 -3.709 23.372 1.00 90.75 174 ILE A N 1
ATOM 1276 C CA . ILE A 1 174 ? 8.553 -3.641 24.637 1.00 90.75 174 ILE A CA 1
ATOM 1277 C C . ILE A 1 174 ? 8.607 -2.206 25.181 1.00 90.75 174 ILE A C 1
ATOM 1279 O O . ILE A 1 174 ? 8.376 -2.008 26.376 1.00 90.75 174 ILE A O 1
ATOM 1283 N N . ILE A 1 175 ? 8.918 -1.225 24.326 1.00 91.06 175 ILE A N 1
ATOM 1284 C CA . ILE A 1 175 ? 9.107 0.182 24.716 1.00 91.06 175 ILE A CA 1
ATOM 1285 C C . ILE A 1 175 ? 7.766 0.851 25.030 1.00 91.06 175 ILE A C 1
ATOM 1287 O O . ILE A 1 175 ? 7.640 1.522 26.052 1.00 91.06 175 ILE A O 1
ATOM 1291 N N . ASN A 1 176 ? 6.765 0.668 24.166 1.00 91.44 176 ASN A N 1
ATOM 1292 C CA . ASN A 1 176 ? 5.453 1.290 24.296 1.00 91.44 176 ASN A CA 1
ATOM 1293 C C . ASN A 1 176 ? 4.327 0.265 24.055 1.00 91.44 176 ASN A C 1
ATOM 1295 O O . ASN A 1 176 ? 3.719 0.245 22.982 1.00 91.44 176 ASN A O 1
ATOM 1299 N N . PRO A 1 177 ? 4.010 -0.583 25.052 1.00 86.94 177 PRO A N 1
ATOM 1300 C CA . PRO A 1 177 ? 3.003 -1.631 24.895 1.00 86.94 177 PRO A CA 1
ATOM 1301 C C . PRO A 1 177 ? 1.589 -1.081 24.679 1.00 86.94 177 PRO A C 1
ATOM 1303 O O . PRO A 1 177 ? 0.774 -1.753 24.056 1.00 86.94 177 PRO A O 1
ATOM 1306 N N . ALA A 1 178 ? 1.293 0.123 25.174 1.00 85.00 178 ALA A N 1
ATOM 1307 C CA . ALA A 1 178 ? -0.013 0.760 25.011 1.00 85.00 178 ALA A CA 1
ATOM 1308 C C . ALA A 1 178 ? -0.183 1.464 23.653 1.00 85.00 178 ALA A C 1
ATOM 1310 O O . ALA A 1 178 ? -1.288 1.883 23.328 1.00 85.00 178 ALA A O 1
ATOM 1311 N N . GLY A 1 179 ? 0.895 1.617 22.875 1.00 86.12 179 GLY A N 1
ATOM 1312 C CA . GLY A 1 179 ? 0.835 2.233 21.555 1.00 86.12 179 GLY A CA 1
ATOM 1313 C C . GLY A 1 179 ? 0.166 1.341 20.511 1.00 86.12 179 GLY A C 1
ATOM 1314 O O . GLY A 1 179 ? 0.035 0.128 20.687 1.00 86.12 179 GLY A O 1
ATOM 1315 N N . ASP A 1 180 ? -0.193 1.945 19.379 1.00 85.38 180 ASP A N 1
ATOM 1316 C CA . ASP A 1 180 ? -0.726 1.214 18.235 1.00 85.38 180 ASP A CA 1
ATOM 1317 C C . ASP A 1 180 ? 0.315 0.234 17.688 1.00 85.38 180 ASP A C 1
ATOM 1319 O O . ASP A 1 180 ? 1.457 0.594 17.386 1.00 85.38 180 ASP A O 1
ATOM 1323 N N . GLN A 1 181 ? -0.087 -1.029 17.559 1.00 86.81 181 GLN A N 1
ATOM 1324 C CA . GLN A 1 181 ? 0.768 -2.111 17.078 1.00 86.81 181 GLN A CA 1
ATOM 1325 C C . GLN A 1 181 ? 0.212 -2.665 15.766 1.00 86.81 181 GLN A C 1
ATOM 1327 O O . GLN A 1 181 ? -0.521 -3.656 15.784 1.00 86.81 181 GLN A O 1
ATOM 1332 N N . PRO A 1 182 ? 0.549 -2.061 14.613 1.00 86.56 182 PRO A N 1
ATOM 1333 C CA . PRO A 1 182 ? -0.063 -2.417 13.335 1.00 86.56 182 PRO A CA 1
ATOM 1334 C C . PRO A 1 182 ? 0.233 -3.864 12.935 1.00 86.56 182 PRO A C 1
ATOM 1336 O O . PRO A 1 182 ? -0.668 -4.573 12.508 1.00 86.56 182 PRO A O 1
ATOM 1339 N N . LEU A 1 183 ? 1.469 -4.333 13.138 1.00 84.56 183 LEU A N 1
ATOM 1340 C CA . LEU A 1 183 ? 1.859 -5.711 12.819 1.00 84.56 183 LEU A CA 1
ATOM 1341 C C . LEU A 1 183 ? 1.202 -6.744 13.740 1.00 84.56 183 LEU A C 1
ATOM 1343 O O . LEU A 1 183 ? 0.894 -7.852 13.310 1.00 84.56 183 LEU A O 1
ATOM 1347 N N . ALA A 1 184 ? 0.964 -6.383 14.999 1.00 84.56 184 ALA A N 1
ATOM 1348 C CA . ALA A 1 184 ? 0.228 -7.254 15.898 1.00 84.56 184 ALA A CA 1
ATOM 1349 C C . ALA A 1 184 ? -1.262 -7.262 15.531 1.00 84.56 184 ALA A C 1
ATOM 1351 O O . ALA A 1 184 ? -1.864 -8.322 15.480 1.00 84.56 184 ALA A O 1
ATOM 1352 N N . ALA A 1 185 ? -1.846 -6.112 15.187 1.00 85.75 185 ALA A N 1
ATOM 1353 C CA . ALA A 1 185 ? -3.233 -6.023 14.735 1.00 85.75 185 ALA A CA 1
ATOM 1354 C C . ALA A 1 185 ? -3.490 -6.807 13.433 1.00 85.75 185 ALA A C 1
ATOM 1356 O O . ALA A 1 185 ? -4.532 -7.445 13.304 1.00 85.75 185 ALA A O 1
ATOM 1357 N N . THR A 1 186 ? -2.549 -6.806 12.480 1.00 86.00 186 THR A N 1
ATOM 1358 C CA . THR A 1 186 ? -2.662 -7.632 11.264 1.00 86.00 186 THR A CA 1
ATOM 1359 C C . THR A 1 186 ? -2.509 -9.121 11.557 1.00 86.00 186 THR A C 1
ATOM 1361 O O . THR A 1 186 ? -3.168 -9.942 10.924 1.00 86.00 186 THR A O 1
ATOM 1364 N N . PHE A 1 187 ? -1.669 -9.494 12.524 1.00 86.00 187 PHE A N 1
ATOM 1365 C CA . PHE A 1 187 ? -1.573 -10.879 12.979 1.00 86.00 187 PHE A CA 1
ATOM 1366 C C . PHE A 1 187 ? -2.864 -11.344 13.670 1.00 86.00 187 PHE A C 1
ATOM 1368 O O . PHE A 1 187 ? -3.346 -12.443 13.395 1.00 86.00 187 PHE A O 1
ATOM 1375 N N . GLU A 1 188 ? -3.454 -10.499 14.518 1.00 87.81 188 GLU A N 1
ATOM 1376 C CA . GLU A 1 188 ? -4.729 -10.752 15.199 1.00 87.81 188 GLU A CA 1
ATOM 1377 C C . GLU A 1 188 ? -5.857 -10.987 14.195 1.00 87.81 188 GLU A C 1
ATOM 1379 O O . GLU A 1 188 ? -6.567 -11.986 14.293 1.00 87.81 188 GLU A O 1
ATOM 1384 N N . SER A 1 189 ? -5.991 -10.116 13.189 1.00 85.19 189 SER A N 1
ATOM 1385 C CA . SER A 1 189 ? -7.037 -10.252 12.170 1.00 85.19 189 SER A CA 1
ATOM 1386 C C . SER A 1 189 ? -6.836 -11.462 11.254 1.00 85.19 189 SER A C 1
ATOM 1388 O O . SER A 1 189 ? -7.818 -12.048 10.806 1.00 85.19 189 SER A O 1
AT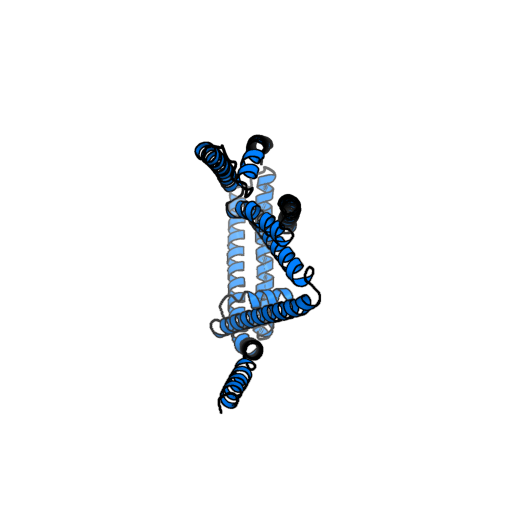OM 1390 N N . ALA A 1 190 ? -5.589 -11.867 10.994 1.00 86.31 190 ALA A N 1
ATOM 1391 C CA . ALA A 1 190 ? -5.285 -13.017 10.144 1.00 86.31 190 ALA A CA 1
ATOM 1392 C C . ALA A 1 190 ? -5.433 -14.368 10.861 1.00 86.31 190 ALA A C 1
ATOM 1394 O O . ALA A 1 190 ? -5.797 -15.360 10.234 1.00 86.31 190 ALA A O 1
ATOM 1395 N N . THR A 1 191 ? -5.108 -14.431 12.155 1.00 84.75 191 THR A N 1
ATOM 1396 C CA . THR A 1 191 ? -5.031 -15.699 12.900 1.00 84.75 191 THR A CA 1
ATOM 1397 C C . THR A 1 191 ? -6.171 -15.898 13.895 1.00 84.75 191 THR A C 1
ATOM 1399 O O . THR A 1 191 ? -6.397 -17.022 14.339 1.00 84.75 191 THR A O 1
ATOM 1402 N N . GLY A 1 192 ? -6.871 -14.825 14.272 1.00 82.88 192 GLY A N 1
ATOM 1403 C CA . GLY A 1 192 ? -7.860 -14.839 15.349 1.00 82.88 192 GLY A CA 1
ATOM 1404 C C . GLY A 1 192 ? -7.251 -14.969 16.750 1.00 82.88 192 GLY A C 1
ATOM 1405 O O . GLY A 1 192 ? -7.978 -15.231 17.703 1.00 82.88 192 GLY A O 1
ATOM 1406 N N . PHE A 1 193 ? -5.928 -14.835 16.900 1.00 8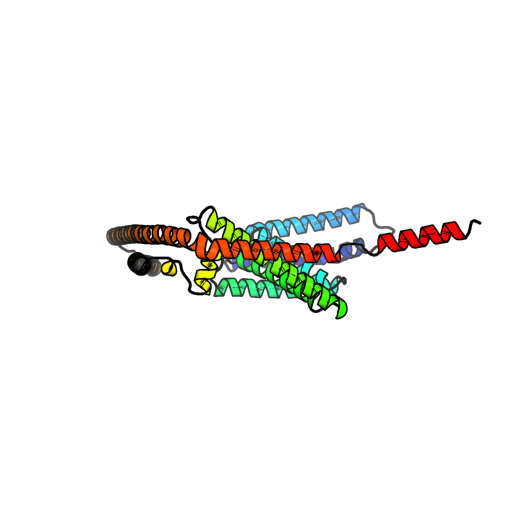4.31 193 PHE A N 1
ATOM 1407 C CA . PHE A 1 193 ? -5.263 -14.802 18.206 1.00 84.31 193 PHE A CA 1
ATOM 1408 C C . PHE A 1 193 ? -5.187 -13.362 18.701 1.00 84.31 193 PHE A C 1
ATOM 1410 O O . PHE A 1 193 ? -4.234 -12.658 18.374 1.00 84.31 193 PHE A O 1
ATOM 1417 N N . GLY A 1 194 ? -6.182 -12.936 19.470 1.00 84.38 194 GLY A N 1
ATOM 1418 C CA . GLY A 1 194 ? -6.299 -11.581 19.980 1.00 84.38 194 GLY A CA 1
ATOM 1419 C C . GLY A 1 194 ? -5.764 -11.374 21.405 1.00 84.38 194 GLY A C 1
ATOM 1420 O O . GLY A 1 194 ? -5.219 -12.287 22.048 1.00 84.38 194 GLY A O 1
ATOM 1421 N N . PRO A 1 195 ? -5.916 -10.143 21.927 1.00 85.94 195 PRO A N 1
ATOM 1422 C CA . PRO A 1 195 ? -5.458 -9.757 23.261 1.00 85.94 195 PRO A CA 1
ATOM 1423 C C . PRO A 1 195 ? -6.153 -10.533 24.393 1.00 85.94 195 PRO A C 1
ATOM 1425 O O . PRO A 1 195 ? -5.599 -10.650 25.488 1.00 85.94 195 PRO A O 1
ATOM 1428 N N . GLU A 1 196 ? -7.326 -11.119 24.145 1.00 88.62 196 GLU A N 1
ATOM 1429 C CA . GLU A 1 196 ? -8.124 -11.874 25.113 1.00 88.62 196 GLU A CA 1
ATOM 1430 C C . GLU A 1 196 ? -7.365 -13.028 25.779 1.00 88.62 196 GLU A C 1
ATOM 1432 O O . GLU A 1 196 ? -7.631 -13.363 26.938 1.00 88.62 196 GLU A O 1
ATOM 1437 N N . ARG A 1 197 ? -6.375 -13.621 25.102 1.00 88.69 197 ARG A N 1
ATOM 1438 C CA . ARG A 1 197 ? -5.569 -14.715 25.668 1.00 88.69 197 ARG A CA 1
ATOM 1439 C C . ARG A 1 197 ? -4.637 -14.269 26.783 1.00 88.69 197 ARG A C 1
ATOM 1441 O O . ARG A 1 197 ? -4.304 -15.072 27.650 1.00 88.69 197 ARG A O 1
ATOM 1448 N N . PHE A 1 198 ? -4.240 -13.003 26.768 1.00 91.00 198 PHE A N 1
ATOM 1449 C CA . PHE A 1 198 ? -3.383 -12.418 27.793 1.00 91.00 198 PHE A CA 1
ATOM 1450 C C . PHE A 1 198 ? -4.195 -11.786 28.930 1.00 91.00 198 PHE A C 1
ATOM 1452 O O . PHE A 1 198 ? -3.612 -11.374 29.933 1.00 91.00 198 PHE A O 1
ATOM 1459 N N . LEU A 1 199 ? -5.524 -11.718 28.807 1.00 93.06 199 LEU A N 1
ATOM 1460 C CA . LEU A 1 199 ? -6.443 -11.245 29.842 1.00 93.06 199 LEU A CA 1
ATOM 1461 C C . LEU A 1 199 ? -6.835 -12.362 30.821 1.00 93.06 199 LEU A C 1
ATOM 1463 O O . LEU A 1 199 ? -6.848 -13.544 30.467 1.00 93.06 199 LEU A O 1
ATOM 1467 N N . SER A 1 200 ? -7.168 -11.983 32.060 1.00 94.25 200 SER A N 1
ATOM 1468 C CA . SER A 1 200 ? -7.801 -12.896 33.020 1.00 94.25 200 SER A CA 1
ATOM 1469 C C . SER A 1 200 ? -9.212 -13.273 32.554 1.00 94.25 200 SER A C 1
ATOM 1471 O O . SER A 1 200 ? -9.776 -12.622 31.679 1.00 94.25 200 SER A O 1
ATOM 1473 N N . ALA A 1 201 ? -9.821 -14.300 33.155 1.00 93.38 201 ALA A N 1
ATOM 1474 C CA . ALA A 1 201 ? -11.185 -14.706 32.803 1.00 93.38 201 ALA A CA 1
ATOM 1475 C C . ALA A 1 201 ? -12.210 -13.566 32.976 1.00 93.38 201 ALA A C 1
ATOM 1477 O O . ALA A 1 201 ? -13.057 -13.368 32.113 1.00 93.38 201 ALA A O 1
ATOM 1478 N N . THR A 1 202 ? -12.089 -12.780 34.050 1.00 93.81 202 THR A N 1
ATOM 1479 C CA . THR A 1 202 ? -12.965 -11.628 34.313 1.00 93.81 202 THR A CA 1
ATOM 1480 C C . THR A 1 202 ? -12.713 -10.472 33.350 1.00 93.81 202 THR A C 1
ATOM 1482 O O . THR A 1 202 ? -13.651 -9.882 32.833 1.00 93.81 202 THR A O 1
ATOM 1485 N N . GLU A 1 203 ? -11.448 -10.155 33.070 1.00 94.88 203 GLU A N 1
ATOM 1486 C CA . GLU A 1 203 ? -11.076 -9.113 32.107 1.00 94.88 203 GLU A CA 1
ATOM 1487 C C . GLU A 1 203 ? -11.522 -9.474 30.687 1.00 94.88 203 GLU A C 1
ATOM 1489 O O . GLU A 1 203 ? -11.953 -8.605 29.934 1.00 94.88 203 GLU A O 1
ATOM 1494 N N . ARG A 1 204 ? -11.424 -10.755 30.323 1.00 94.62 204 ARG A N 1
ATOM 1495 C CA . ARG A 1 204 ? -11.852 -11.270 29.024 1.00 94.62 204 ARG A CA 1
ATOM 1496 C C . ARG A 1 204 ? -13.353 -11.113 28.826 1.00 94.62 204 ARG A C 1
ATOM 1498 O O . ARG A 1 204 ? -13.753 -10.622 27.780 1.00 94.62 204 ARG A O 1
ATOM 1505 N N . ASP A 1 205 ? -14.155 -11.476 29.825 1.00 95.12 205 ASP A N 1
ATOM 1506 C CA . ASP A 1 205 ? -15.612 -11.326 29.753 1.00 95.12 205 ASP A CA 1
ATOM 1507 C C . ASP A 1 205 ? -16.016 -9.859 29.532 1.00 95.12 205 ASP A C 1
ATOM 1509 O O . ASP A 1 205 ? -16.802 -9.564 28.635 1.00 95.12 205 ASP A O 1
ATOM 1513 N N . VAL A 1 206 ? -15.382 -8.926 30.255 1.00 94.94 206 VAL A N 1
ATOM 1514 C CA . VAL A 1 206 ? -15.596 -7.477 30.073 1.00 94.94 206 VAL A CA 1
ATOM 1515 C C . VAL A 1 206 ? -15.135 -6.996 28.692 1.00 94.94 206 VAL A C 1
ATOM 1517 O O . VAL A 1 206 ? -15.793 -6.171 28.066 1.00 94.94 206 VAL A O 1
ATOM 1520 N N . TYR A 1 207 ? -14.009 -7.502 28.184 1.00 94.50 207 TYR A N 1
ATOM 1521 C CA . TYR A 1 207 ? -13.509 -7.141 26.855 1.00 94.50 207 TYR A CA 1
ATOM 1522 C C . TYR A 1 207 ? -14.453 -7.599 25.732 1.00 94.50 207 TYR A C 1
ATOM 1524 O O . TYR A 1 207 ? -14.706 -6.860 24.772 1.00 94.50 207 TYR A O 1
ATOM 1532 N N . GLU A 1 208 ? -14.970 -8.823 25.852 1.00 93.25 208 GLU A N 1
ATOM 1533 C CA . GLU A 1 208 ? -15.885 -9.434 24.891 1.00 93.25 208 GLU A CA 1
ATOM 1534 C C . GLU A 1 208 ? -17.290 -8.826 24.965 1.00 93.25 208 GLU A C 1
ATOM 1536 O O . GLU A 1 208 ? -17.916 -8.614 23.922 1.00 93.25 208 GLU A O 1
ATOM 1541 N N . SER A 1 209 ? -17.800 -8.517 26.162 1.00 95.38 209 SER A N 1
ATOM 1542 C CA . SER A 1 209 ? -19.078 -7.811 26.323 1.00 95.38 209 SER A CA 1
ATOM 1543 C C . SER A 1 209 ? -19.010 -6.405 25.725 1.00 95.38 209 SER A C 1
ATOM 1545 O O . SER A 1 209 ? -19.811 -6.107 24.840 1.00 95.38 209 SER A O 1
ATOM 1547 N N . ALA A 1 210 ? -17.976 -5.624 26.056 1.00 94.62 210 ALA A N 1
ATOM 1548 C CA . ALA A 1 210 ? -17.747 -4.301 25.473 1.00 94.62 210 ALA A CA 1
ATOM 1549 C C . ALA A 1 210 ? -17.629 -4.353 23.940 1.00 94.62 210 ALA A C 1
ATOM 1551 O O . ALA A 1 210 ? -18.133 -3.491 23.221 1.00 94.62 210 ALA A O 1
ATOM 1552 N N . GLY A 1 211 ? -17.002 -5.404 23.400 1.00 93.81 211 GLY A N 1
ATOM 1553 C CA . GLY A 1 211 ? -16.912 -5.618 21.955 1.00 93.81 211 GLY A CA 1
ATOM 1554 C C . GLY A 1 211 ? -18.258 -5.871 21.286 1.00 93.81 211 GLY A C 1
ATOM 1555 O O . GLY A 1 211 ? -18.527 -5.309 20.221 1.00 93.81 211 GLY A O 1
ATOM 1556 N N . ARG A 1 212 ? -19.109 -6.690 21.911 1.00 95.00 212 ARG A N 1
ATOM 1557 C CA . ARG A 1 212 ? -20.470 -6.960 21.427 1.00 95.00 212 ARG A CA 1
ATOM 1558 C C . ARG A 1 212 ? -21.346 -5.711 21.499 1.00 95.00 212 ARG A C 1
ATOM 1560 O O . ARG A 1 212 ? -22.027 -5.406 20.520 1.00 95.00 212 ARG A O 1
ATOM 1567 N N . ASP A 1 213 ? -21.280 -4.970 22.601 1.00 94.88 213 ASP A N 1
ATOM 1568 C CA . ASP A 1 213 ? -22.059 -3.745 22.792 1.00 94.88 213 ASP A CA 1
ATOM 1569 C C . ASP A 1 213 ? -21.616 -2.639 21.830 1.00 94.88 213 ASP A C 1
ATOM 1571 O O . ASP A 1 213 ? -22.457 -2.019 21.177 1.00 94.88 213 ASP A O 1
ATOM 1575 N N . ARG A 1 214 ? -20.306 -2.484 21.599 1.00 95.12 214 ARG A N 1
ATOM 1576 C CA . ARG A 1 214 ? -19.767 -1.574 20.579 1.00 95.12 214 ARG A CA 1
ATOM 1577 C C . ARG A 1 214 ? -20.356 -1.842 19.193 1.00 95.12 214 ARG A C 1
ATOM 1579 O O . ARG A 1 214 ? -20.802 -0.908 18.532 1.00 95.12 214 ARG A O 1
ATOM 1586 N N . VAL A 1 215 ? -20.349 -3.099 18.741 1.00 94.81 215 VAL A N 1
ATOM 1587 C CA . VAL A 1 215 ? -20.894 -3.478 17.423 1.00 94.81 215 VAL A CA 1
ATOM 1588 C C . VAL A 1 215 ? -22.399 -3.226 17.370 1.00 94.81 215 VAL A C 1
ATOM 1590 O O . VAL A 1 215 ? -22.900 -2.679 16.390 1.00 94.81 215 VAL A O 1
ATOM 1593 N N . ARG A 1 216 ? -23.123 -3.566 18.440 1.00 95.25 216 ARG A N 1
ATOM 1594 C CA . ARG A 1 216 ? -24.562 -3.314 18.546 1.00 95.25 216 ARG A CA 1
ATOM 1595 C C . ARG A 1 216 ? -24.893 -1.824 18.419 1.00 95.25 216 ARG A C 1
ATOM 1597 O O . ARG A 1 216 ? -25.787 -1.478 17.652 1.00 95.25 216 ARG A O 1
ATOM 1604 N N . PHE A 1 217 ? -24.183 -0.952 19.136 1.00 93.81 217 PHE A N 1
ATOM 1605 C CA . PHE A 1 217 ? -24.399 0.497 19.076 1.00 93.81 217 PHE A CA 1
ATOM 1606 C C . PHE A 1 217 ? -24.031 1.082 17.709 1.00 93.81 217 PHE A C 1
ATOM 1608 O O . PHE A 1 217 ? -24.753 1.939 17.206 1.00 93.81 217 PHE A O 1
ATOM 1615 N N . GLN A 1 218 ? -22.964 0.591 17.070 1.00 93.06 218 GLN A N 1
ATOM 1616 C CA . GLN A 1 218 ? -22.593 1.013 15.715 1.00 93.06 218 GLN A CA 1
ATOM 1617 C C . GLN A 1 218 ? -23.670 0.660 14.686 1.00 93.06 218 GLN A C 1
ATOM 1619 O O . GLN A 1 218 ? -24.082 1.532 13.925 1.00 93.06 218 GLN A O 1
ATOM 1624 N N . ASN A 1 219 ? -24.191 -0.569 14.721 1.00 94.62 219 ASN A N 1
ATOM 1625 C CA . ASN A 1 219 ? -25.276 -0.987 13.831 1.00 94.62 219 ASN A CA 1
ATOM 1626 C C . ASN A 1 219 ? -26.537 -0.128 14.023 1.00 94.62 219 ASN A C 1
ATOM 1628 O O . ASN A 1 219 ? -27.260 0.144 13.067 1.00 94.62 219 ASN A O 1
ATOM 1632 N N . GLU A 1 220 ? -26.802 0.322 15.251 1.00 93.56 220 GLU A N 1
ATOM 1633 C CA . GLU A 1 220 ? -27.944 1.185 15.549 1.00 93.56 220 GLU A CA 1
ATOM 1634 C C . GLU A 1 220 ? -27.756 2.611 15.005 1.00 93.56 220 GLU A C 1
ATOM 1636 O O . GLU A 1 220 ? -28.691 3.187 14.446 1.00 93.56 220 GLU A O 1
ATOM 1641 N N . VAL A 1 221 ? -26.538 3.160 15.077 1.00 91.81 221 VAL A N 1
ATOM 1642 C CA . VAL A 1 221 ? -26.192 4.437 14.424 1.00 91.81 221 VAL A CA 1
ATOM 1643 C C . VAL A 1 221 ? -26.339 4.329 12.907 1.00 91.81 221 VAL A C 1
ATOM 1645 O O . VAL A 1 221 ? -26.954 5.201 12.292 1.00 91.81 221 VAL A O 1
ATOM 1648 N N . GLU A 1 222 ? -25.830 3.253 12.305 1.00 92.62 222 GLU A N 1
ATOM 1649 C CA . GLU A 1 222 ? -25.941 2.998 10.864 1.00 92.62 222 GLU A CA 1
ATOM 1650 C C . GLU A 1 222 ? -27.401 2.853 10.422 1.00 92.62 222 GLU A C 1
ATOM 1652 O O . GLU A 1 222 ? -27.790 3.387 9.384 1.00 92.62 222 GLU A O 1
ATOM 1657 N N . ARG A 1 223 ? -28.241 2.199 11.235 1.00 93.06 223 ARG A N 1
ATOM 1658 C CA . ARG A 1 223 ? -29.686 2.088 10.996 1.00 93.06 223 ARG A CA 1
ATOM 1659 C C . ARG A 1 223 ? -30.360 3.460 10.956 1.00 93.06 223 ARG A C 1
ATOM 1661 O O . ARG A 1 223 ? -31.165 3.710 10.060 1.00 93.06 223 ARG A O 1
ATOM 1668 N N . LEU A 1 224 ? -30.032 4.340 11.902 1.00 89.94 224 LEU A N 1
ATOM 1669 C CA . LEU A 1 224 ? -30.576 5.701 11.972 1.00 89.94 224 LEU A CA 1
ATOM 1670 C C . LEU A 1 224 ? -30.104 6.573 10.797 1.00 89.94 224 LEU A C 1
ATOM 1672 O O . LEU A 1 224 ? -30.903 7.282 10.190 1.00 89.94 224 LEU A O 1
ATOM 1676 N N . ASP A 1 225 ? -28.825 6.485 10.437 1.00 89.50 225 ASP A N 1
ATOM 1677 C CA . ASP A 1 225 ? -28.247 7.188 9.285 1.00 89.50 225 ASP A CA 1
ATOM 1678 C C . ASP A 1 225 ? -28.849 6.689 7.955 1.00 89.50 225 ASP A C 1
ATOM 1680 O O . ASP A 1 225 ? -29.193 7.478 7.073 1.00 89.50 225 ASP A O 1
ATOM 1684 N N . ALA A 1 226 ? -29.091 5.381 7.825 1.00 89.44 226 ALA A N 1
ATOM 1685 C CA . ALA A 1 226 ? -29.788 4.811 6.674 1.00 89.44 226 ALA A CA 1
ATOM 1686 C C . ALA A 1 226 ? -31.234 5.325 6.552 1.00 89.44 226 ALA A C 1
ATOM 1688 O O . ALA A 1 226 ? -31.677 5.628 5.442 1.00 89.44 226 ALA A O 1
ATOM 1689 N N . GLN A 1 227 ? -31.956 5.467 7.670 1.00 86.44 227 GLN A N 1
ATOM 1690 C CA . GLN A 1 227 ? -33.305 6.049 7.689 1.00 86.44 227 GLN A CA 1
ATOM 1691 C C . GLN A 1 227 ? -33.301 7.511 7.225 1.00 86.44 227 GLN A C 1
ATOM 1693 O O . GLN A 1 227 ? -34.114 7.889 6.379 1.00 86.44 227 GLN A O 1
ATOM 1698 N N . GLU A 1 228 ? -32.357 8.320 7.711 1.00 85.88 228 GLU A N 1
ATOM 1699 C CA . GLU A 1 228 ? -32.213 9.721 7.305 1.00 85.88 228 GLU A CA 1
ATOM 1700 C C . GLU A 1 228 ? -31.876 9.854 5.809 1.00 85.88 228 GLU A C 1
ATOM 1702 O O . GLU A 1 228 ? -32.475 10.661 5.088 1.00 85.88 228 GLU A O 1
ATOM 1707 N N . ARG A 1 229 ? -30.947 9.030 5.304 1.00 85.69 229 ARG A N 1
ATOM 1708 C CA . ARG A 1 229 ? -30.589 8.998 3.876 1.00 85.69 229 ARG A CA 1
ATOM 1709 C C . ARG A 1 229 ? -31.764 8.572 3.004 1.00 85.69 229 ARG A C 1
ATOM 1711 O O . ARG A 1 229 ? -31.995 9.194 1.968 1.00 85.69 229 ARG A O 1
ATOM 1718 N N . ALA A 1 230 ? -32.513 7.550 3.415 1.00 87.12 230 ALA A N 1
ATOM 1719 C CA . ALA A 1 230 ? -33.679 7.075 2.679 1.00 87.12 230 ALA A CA 1
ATOM 1720 C C . ALA A 1 230 ? -34.748 8.171 2.549 1.00 87.12 230 ALA A C 1
ATOM 1722 O O . ALA A 1 230 ? -35.264 8.382 1.452 1.00 87.12 230 ALA A O 1
ATOM 1723 N N . ALA A 1 231 ? -35.015 8.922 3.622 1.00 84.75 231 ALA A N 1
ATOM 1724 C CA . ALA A 1 231 ? -35.965 10.033 3.596 1.00 84.75 231 ALA A CA 1
ATOM 1725 C C . ALA A 1 231 ? -35.537 11.153 2.628 1.00 84.75 231 ALA A C 1
ATOM 1727 O O . ALA A 1 231 ? -36.356 11.649 1.852 1.00 84.75 231 ALA A O 1
ATOM 1728 N N . ARG A 1 232 ? -34.239 11.505 2.596 1.00 80.12 232 ARG A N 1
ATOM 1729 C CA . ARG A 1 232 ? -33.710 12.484 1.625 1.00 80.12 232 ARG A CA 1
ATOM 1730 C C . ARG A 1 232 ? -33.870 12.027 0.177 1.00 80.12 232 ARG A C 1
ATOM 1732 O O . ARG A 1 232 ? -34.185 12.844 -0.681 1.00 80.12 232 ARG A O 1
ATOM 1739 N N . VAL A 1 233 ? -33.643 10.744 -0.096 1.00 81.06 233 VAL A N 1
ATOM 1740 C CA . VAL A 1 233 ? -33.748 10.181 -1.451 1.00 81.06 233 VAL A CA 1
ATOM 1741 C C . VAL A 1 233 ? -35.206 10.083 -1.907 1.00 81.06 233 VAL A C 1
ATOM 1743 O O . VAL A 1 233 ? -35.496 10.344 -3.071 1.00 81.06 233 VAL A O 1
ATOM 1746 N N . GLN A 1 234 ? -36.126 9.734 -1.003 1.00 81.44 234 GLN A N 1
ATOM 1747 C CA . GLN A 1 234 ? -37.553 9.577 -1.311 1.00 81.44 234 GLN A CA 1
ATOM 1748 C C . GLN A 1 234 ? -38.309 10.911 -1.441 1.00 81.44 234 GLN A C 1
ATOM 1750 O O . GLN A 1 234 ? -39.447 10.921 -1.903 1.00 81.44 234 GLN A O 1
ATOM 1755 N N . GLY A 1 235 ? -37.692 12.040 -1.076 1.00 76.56 235 GLY A N 1
ATOM 1756 C CA . GLY A 1 235 ? -38.279 13.373 -1.245 1.00 76.56 235 GLY A CA 1
ATOM 1757 C C . GLY A 1 235 ? -39.354 13.740 -0.216 1.00 76.56 235 GLY A C 1
ATOM 1758 O O . GLY A 1 235 ? -39.944 14.812 -0.323 1.00 76.56 235 GLY A O 1
ATOM 1759 N N . THR A 1 236 ? -39.594 12.896 0.792 1.00 77.50 236 THR A N 1
ATOM 1760 C CA . THR A 1 236 ? -40.400 13.216 1.978 1.00 77.50 236 THR A CA 1
ATOM 1761 C C . THR A 1 236 ? -39.469 13.670 3.106 1.00 77.50 236 THR A C 1
ATOM 1763 O O . THR A 1 236 ? -38.871 12.817 3.770 1.00 77.50 236 THR A O 1
ATOM 1766 N N . PRO A 1 237 ? -39.278 14.986 3.316 1.00 75.06 237 PRO A N 1
ATOM 1767 C CA . PRO A 1 237 ? -38.394 15.477 4.365 1.00 75.06 237 PRO A CA 1
ATOM 1768 C C . PRO A 1 237 ? -38.929 15.074 5.744 1.00 75.06 237 PRO A C 1
ATOM 1770 O O . PRO A 1 237 ? -40.111 15.253 6.035 1.00 75.06 237 PRO A O 1
ATOM 1773 N N . LEU A 1 238 ? -38.045 14.528 6.582 1.00 80.31 238 LEU A N 1
ATOM 1774 C CA . LEU A 1 238 ? -38.318 14.312 8.004 1.00 80.31 238 LEU A CA 1
ATOM 1775 C C . LEU A 1 238 ? -38.655 15.653 8.664 1.00 80.31 238 LEU A C 1
ATOM 1777 O O . LEU A 1 238 ? -38.078 16.682 8.303 1.00 80.31 238 LEU A O 1
ATOM 1781 N N . SER A 1 239 ? -39.563 15.645 9.639 1.00 86.06 239 SER A N 1
ATOM 1782 C CA . SER A 1 239 ? -39.840 16.847 10.425 1.00 86.06 239 SER A CA 1
ATOM 1783 C C . SER A 1 239 ? -38.611 17.257 11.243 1.00 86.06 239 SER A C 1
ATOM 1785 O O . SER A 1 239 ? -37.819 16.414 11.670 1.00 86.06 239 SER A O 1
ATOM 1787 N N . ASP A 1 240 ? -38.469 18.554 11.529 1.00 86.00 240 ASP A N 1
ATOM 1788 C CA . ASP A 1 240 ? -37.353 19.069 12.337 1.00 86.00 240 ASP A CA 1
ATOM 1789 C C . ASP A 1 240 ? -37.245 18.380 13.707 1.00 86.00 240 ASP A C 1
ATOM 1791 O O . ASP A 1 240 ? -36.156 18.241 14.262 1.00 86.00 240 ASP A O 1
ATOM 1795 N N . GLU A 1 241 ? -38.375 17.936 14.260 1.00 89.62 241 GLU A N 1
ATOM 1796 C CA . GLU A 1 241 ? -38.419 17.207 15.525 1.00 89.62 241 GLU A CA 1
ATOM 1797 C C . GLU A 1 241 ? -37.888 15.775 15.400 1.00 89.62 241 GLU A C 1
ATOM 1799 O O . GLU A 1 241 ? -37.128 15.319 16.255 1.00 89.62 241 GLU A O 1
ATOM 1804 N N . GLU A 1 242 ? -38.225 15.074 14.316 1.00 85.69 242 GLU A N 1
ATOM 1805 C CA . GLU A 1 242 ? -37.677 13.747 14.027 1.00 85.69 242 GLU A CA 1
ATOM 1806 C C . GLU A 1 242 ? -36.171 13.814 13.776 1.00 85.69 242 GLU A C 1
ATOM 1808 O O . GLU A 1 242 ? -35.430 12.992 14.313 1.00 85.69 242 GLU A O 1
ATOM 1813 N N . ILE A 1 243 ? -35.705 14.830 13.042 1.00 85.38 243 ILE A N 1
ATOM 1814 C CA . ILE A 1 243 ? -34.275 15.064 12.805 1.00 85.38 243 ILE A CA 1
ATOM 1815 C C . ILE A 1 243 ? -33.549 15.304 14.134 1.00 85.38 243 ILE A C 1
ATOM 1817 O O . ILE A 1 243 ? -32.532 14.663 14.404 1.00 85.38 243 ILE A O 1
ATOM 1821 N N . ARG A 1 244 ? -34.083 16.171 15.006 1.00 89.12 244 ARG A N 1
ATOM 1822 C CA . ARG A 1 244 ? -33.507 16.411 16.342 1.00 89.12 244 ARG A CA 1
ATOM 1823 C C . ARG A 1 244 ? -33.463 15.142 17.190 1.00 89.12 244 ARG A C 1
ATOM 1825 O O . ARG A 1 244 ? -32.459 14.892 17.857 1.00 89.12 244 ARG A O 1
ATOM 1832 N N . ARG A 1 245 ? -34.518 14.325 17.153 1.00 89.81 245 ARG A N 1
ATOM 1833 C CA . ARG A 1 245 ? -34.577 13.054 17.886 1.00 89.81 245 ARG A CA 1
ATOM 1834 C C . ARG A 1 245 ? -33.540 12.055 17.374 1.00 89.81 245 ARG A C 1
ATOM 1836 O O . ARG A 1 245 ? -32.830 11.460 18.183 1.00 89.81 245 ARG A O 1
ATOM 1843 N N . ILE A 1 246 ? -33.430 11.891 16.056 1.00 88.94 246 ILE A N 1
ATOM 1844 C CA . ILE A 1 246 ? -32.431 11.016 15.426 1.00 88.94 246 ILE A CA 1
ATOM 1845 C C . ILE A 1 246 ? -31.020 11.468 15.811 1.00 88.94 246 ILE A C 1
ATOM 1847 O O . ILE A 1 246 ? -30.229 10.645 16.269 1.00 88.94 246 ILE A O 1
ATOM 1851 N N . ALA A 1 247 ? -30.729 12.767 15.715 1.00 89.81 247 ALA A N 1
ATOM 1852 C CA . ALA A 1 247 ? -29.436 13.324 16.098 1.00 89.81 247 ALA A CA 1
ATOM 1853 C C . ALA A 1 247 ? -29.118 13.084 17.585 1.00 89.81 247 ALA A C 1
ATOM 1855 O O . ALA A 1 247 ? -28.003 12.688 17.924 1.00 89.81 247 ALA A O 1
ATOM 1856 N N . SER A 1 248 ? -30.104 13.253 18.475 1.00 93.31 248 SER A N 1
ATOM 1857 C CA . SER A 1 248 ? -29.951 12.958 19.904 1.00 93.31 248 SER A CA 1
ATOM 1858 C C . SER A 1 248 ? -29.631 11.480 20.156 1.00 93.31 248 SER A C 1
ATOM 1860 O O . SER A 1 248 ? -28.703 11.189 20.911 1.00 93.31 248 SER A O 1
ATOM 1862 N N . TYR A 1 249 ? -30.325 10.547 19.494 1.00 92.56 249 TYR A N 1
ATOM 1863 C CA . TYR A 1 249 ? -30.024 9.117 19.617 1.00 92.56 249 TYR A CA 1
ATOM 1864 C C . TYR A 1 249 ? -28.650 8.759 19.057 1.00 92.56 249 TYR A C 1
ATOM 1866 O O . TYR A 1 249 ? -27.890 8.057 19.721 1.00 92.56 249 TYR A O 1
ATOM 1874 N N . GLN A 1 250 ? -28.297 9.269 17.875 1.00 93.69 250 GLN A N 1
ATOM 1875 C CA . GLN A 1 250 ? -26.968 9.079 17.294 1.00 93.69 250 GLN A CA 1
ATOM 1876 C C . GLN A 1 250 ? -25.877 9.591 18.238 1.00 93.69 250 GLN A C 1
ATOM 1878 O O . GLN A 1 250 ? -24.868 8.915 18.433 1.00 93.69 250 GLN A O 1
ATOM 1883 N N . GLN A 1 251 ? -26.075 10.753 18.865 1.00 94.69 251 GLN A N 1
ATOM 1884 C CA . GLN A 1 251 ? -25.143 11.288 19.853 1.00 94.69 251 GLN A CA 1
ATOM 1885 C C . GLN A 1 251 ? -25.010 10.353 21.061 1.00 94.69 251 GLN A C 1
ATOM 1887 O O . GLN A 1 251 ? -23.889 10.015 21.435 1.00 94.69 251 GLN A O 1
ATOM 1892 N N . SER A 1 252 ? -26.120 9.881 21.638 1.00 95.06 252 SER A N 1
ATOM 1893 C CA . SER A 1 252 ? -26.084 8.938 22.764 1.00 95.06 252 SER A CA 1
ATOM 1894 C C . SER A 1 252 ? -25.366 7.632 22.413 1.00 95.06 252 SER A C 1
ATOM 1896 O O . SER A 1 252 ? -24.499 7.199 23.169 1.00 95.06 252 SER A O 1
ATOM 1898 N N . PHE A 1 253 ? -25.655 7.029 21.256 1.00 93.94 253 PHE A N 1
ATOM 1899 C CA . PHE A 1 253 ? -24.979 5.802 20.823 1.00 93.94 253 PHE A CA 1
ATOM 1900 C C . PHE A 1 253 ? -23.502 6.021 20.502 1.00 93.94 253 PHE A C 1
ATOM 1902 O O . PHE A 1 253 ? -22.685 5.140 20.771 1.00 93.94 253 PHE A O 1
ATOM 1909 N N . ASN A 1 254 ? -23.128 7.186 19.973 1.00 94.12 254 ASN A N 1
ATOM 1910 C CA . ASN A 1 254 ? -21.728 7.537 19.757 1.00 94.12 254 ASN A CA 1
ATOM 1911 C C . ASN A 1 254 ? -20.968 7.680 21.081 1.00 94.12 254 ASN A C 1
ATOM 1913 O O . ASN A 1 254 ? -19.852 7.174 21.187 1.00 94.12 254 ASN A O 1
ATOM 1917 N N . GLU A 1 255 ? -21.567 8.303 22.099 1.00 95.38 255 GLU A N 1
ATOM 1918 C CA . GLU A 1 255 ? -20.969 8.385 23.439 1.00 95.38 255 GLU A CA 1
ATOM 1919 C C . GLU A 1 255 ? -20.851 7.003 24.097 1.00 95.38 255 GLU A C 1
ATOM 1921 O O . GLU A 1 255 ? -19.789 6.660 24.614 1.00 95.38 255 GLU A O 1
ATOM 1926 N N . MET A 1 256 ? -21.877 6.152 23.986 1.00 94.94 256 MET A N 1
ATOM 1927 C CA . MET A 1 256 ? -21.806 4.760 24.455 1.00 94.94 256 ME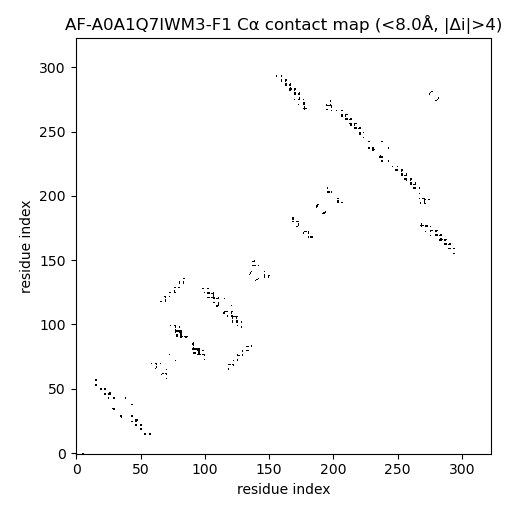T A CA 1
ATOM 1928 C C . MET A 1 256 ? -20.706 3.976 23.724 1.00 94.94 256 MET A C 1
ATOM 1930 O O . MET A 1 256 ? -19.879 3.324 24.353 1.00 94.94 256 MET A O 1
ATOM 1934 N N . THR A 1 257 ? -20.616 4.112 22.398 1.00 95.12 257 THR A N 1
ATOM 1935 C CA . THR A 1 257 ? -19.570 3.483 21.575 1.00 95.12 257 THR A CA 1
ATOM 1936 C C . THR A 1 257 ? -18.170 3.941 21.990 1.00 95.12 257 THR A C 1
ATOM 1938 O O . THR A 1 257 ? -17.244 3.130 22.010 1.00 95.12 257 THR A O 1
ATOM 1941 N N . ARG A 1 258 ? -17.989 5.228 22.320 1.00 94.88 258 ARG A N 1
ATOM 1942 C CA . ARG A 1 258 ? -16.722 5.755 22.856 1.00 94.88 258 ARG A CA 1
ATOM 1943 C C . ARG A 1 258 ? -16.391 5.136 24.211 1.00 94.88 258 ARG A C 1
ATOM 1945 O O . ARG A 1 258 ? -15.242 4.753 24.411 1.00 94.88 258 ARG A O 1
ATOM 1952 N N . GLY A 1 259 ? -17.386 4.985 25.086 1.00 95.44 259 GLY A N 1
ATOM 1953 C CA . GLY A 1 259 ? -17.250 4.280 26.361 1.00 95.44 259 GLY A CA 1
ATOM 1954 C C . GLY A 1 259 ? -16.751 2.845 26.179 1.00 95.44 259 GLY A C 1
ATOM 1955 O O . GLY A 1 259 ? -15.727 2.475 26.751 1.00 95.44 259 GLY A O 1
ATOM 1956 N N . GLU A 1 260 ? -17.394 2.069 25.301 1.00 96.38 260 GLU A N 1
ATOM 1957 C CA . GLU A 1 260 ? -16.982 0.683 25.038 1.00 96.38 260 GLU A CA 1
ATOM 1958 C C . GLU A 1 260 ? -15.591 0.588 24.400 1.00 96.38 260 GLU A C 1
ATOM 1960 O O . GLU A 1 260 ? -14.783 -0.268 24.767 1.00 96.38 260 GLU A O 1
ATOM 1965 N N . ARG A 1 261 ? -15.261 1.495 23.471 1.00 94.25 261 ARG A N 1
ATOM 1966 C CA . ARG A 1 261 ? -13.911 1.568 22.884 1.00 94.25 261 ARG A CA 1
ATOM 1967 C C . ARG A 1 261 ? -12.853 1.847 23.940 1.00 94.25 261 ARG A C 1
ATOM 1969 O O . ARG A 1 261 ? -11.835 1.164 23.947 1.00 94.25 261 ARG A O 1
ATOM 1976 N N . PHE A 1 262 ? -13.112 2.782 24.849 1.00 95.06 262 PHE A N 1
ATOM 1977 C CA . PHE A 1 262 ? -12.195 3.093 25.939 1.00 95.06 262 PHE A CA 1
ATOM 1978 C C . PHE A 1 262 ? -11.931 1.865 26.822 1.00 95.06 262 PHE A C 1
ATOM 1980 O O . PHE A 1 262 ? -10.777 1.550 27.116 1.00 95.06 262 PHE A O 1
ATOM 1987 N N . VAL A 1 263 ? -12.977 1.114 27.188 1.00 94.62 263 VAL A N 1
ATOM 1988 C CA . VAL A 1 263 ? -12.832 -0.144 27.945 1.00 94.62 263 VAL A CA 1
ATOM 1989 C C . VAL A 1 263 ? -11.964 -1.146 27.178 1.00 94.62 263 VAL A C 1
ATOM 1991 O O . VAL A 1 263 ? -11.024 -1.714 27.746 1.00 94.62 263 VAL A O 1
ATOM 1994 N N . GLN A 1 264 ? -12.223 -1.332 25.880 1.00 93.62 264 GLN A N 1
ATOM 1995 C CA . GLN A 1 264 ? -11.421 -2.221 25.039 1.00 93.62 264 GLN A CA 1
ATOM 1996 C C . GLN A 1 264 ? -9.960 -1.773 24.933 1.00 93.62 264 GLN A C 1
ATOM 1998 O O . GLN A 1 264 ? -9.071 -2.619 24.996 1.00 93.62 264 GLN A O 1
ATOM 2003 N N . GLU A 1 265 ? -9.692 -0.477 24.795 1.00 92.44 265 GLU A N 1
ATOM 2004 C CA . GLU A 1 265 ? -8.340 0.085 24.703 1.00 92.44 265 GLU A CA 1
ATOM 2005 C C . GLU A 1 265 ? -7.550 -0.126 25.998 1.00 92.44 265 GLU A C 1
ATOM 2007 O O . GLU A 1 265 ? -6.411 -0.594 25.954 1.00 92.44 265 GLU A O 1
ATOM 2012 N N . VAL A 1 266 ? -8.166 0.121 27.158 1.00 93.38 266 VAL A N 1
ATOM 2013 C CA . VAL A 1 266 ? -7.537 -0.095 28.471 1.00 93.38 266 VAL A CA 1
ATOM 2014 C C . VAL A 1 266 ? -7.198 -1.571 28.684 1.00 93.38 266 VAL A C 1
ATOM 2016 O O . VAL A 1 266 ? -6.078 -1.910 29.084 1.00 93.38 266 VAL A O 1
ATOM 2019 N N . LEU A 1 267 ? -8.140 -2.473 28.393 1.00 93.94 267 LEU A N 1
ATOM 2020 C CA . LEU A 1 267 ? -7.913 -3.912 28.526 1.00 93.94 267 LEU A CA 1
ATOM 2021 C C . LEU A 1 267 ? -6.893 -4.416 27.501 1.00 93.94 267 LEU A C 1
ATOM 2023 O O . LEU A 1 267 ? -6.004 -5.191 27.853 1.00 93.94 267 LEU A O 1
ATOM 2027 N N . ARG A 1 268 ? -6.930 -3.919 26.262 1.00 92.62 268 ARG A N 1
ATOM 2028 C CA . ARG A 1 268 ? -5.929 -4.242 25.240 1.00 92.62 268 ARG A CA 1
ATOM 2029 C C . ARG A 1 268 ? -4.537 -3.786 25.664 1.00 92.62 268 ARG A C 1
ATOM 2031 O O . ARG A 1 268 ? -3.606 -4.579 25.579 1.00 92.62 268 ARG A O 1
ATOM 2038 N N . ALA A 1 269 ? -4.381 -2.574 26.194 1.00 92.25 269 ALA A N 1
ATOM 2039 C CA . ALA A 1 269 ? -3.100 -2.093 26.712 1.00 92.25 269 ALA A CA 1
ATOM 2040 C C . ALA A 1 269 ? -2.574 -2.992 27.847 1.00 92.25 269 ALA A C 1
ATOM 2042 O O . ALA A 1 269 ? -1.386 -3.327 27.888 1.00 92.25 269 ALA A O 1
ATOM 2043 N N . LYS A 1 270 ? -3.463 -3.462 28.732 1.00 92.94 270 LYS A N 1
ATOM 2044 C CA . LYS A 1 270 ? -3.118 -4.419 29.793 1.00 92.94 270 LYS A CA 1
ATOM 2045 C C . LYS A 1 270 ? -2.678 -5.777 29.236 1.00 92.94 270 LYS A C 1
ATOM 2047 O O . LYS A 1 270 ? -1.691 -6.340 29.715 1.00 92.94 270 LYS A O 1
ATOM 2052 N N . ALA A 1 271 ? -3.365 -6.280 28.212 1.00 92.38 271 ALA A N 1
ATOM 2053 C CA . ALA A 1 271 ? -2.983 -7.492 27.493 1.00 92.38 271 ALA A CA 1
ATOM 2054 C C . ALA A 1 271 ? -1.593 -7.345 26.851 1.00 92.38 271 ALA A C 1
ATOM 2056 O O . ALA A 1 271 ? -0.720 -8.179 27.094 1.00 92.38 271 ALA A O 1
ATOM 2057 N N . ARG A 1 272 ? -1.337 -6.237 26.139 1.00 91.88 272 ARG A N 1
ATOM 2058 C CA . ARG A 1 272 ? -0.031 -5.936 25.525 1.00 91.88 272 ARG A CA 1
ATOM 2059 C C . ARG A 1 272 ? 1.097 -5.843 26.549 1.00 91.88 272 ARG A C 1
ATOM 2061 O O . ARG A 1 272 ? 2.204 -6.324 26.311 1.00 91.88 272 ARG A O 1
ATOM 2068 N N . ALA A 1 273 ? 0.823 -5.286 27.727 1.00 90.88 273 ALA A N 1
ATOM 2069 C CA . ALA A 1 273 ? 1.800 -5.215 28.811 1.00 90.88 273 ALA A CA 1
ATOM 2070 C C . ALA A 1 273 ? 2.222 -6.600 29.346 1.00 90.88 273 ALA A C 1
ATOM 2072 O O . ALA A 1 273 ? 3.331 -6.734 29.873 1.00 90.88 273 ALA A O 1
ATOM 2073 N N . ARG A 1 274 ? 1.369 -7.626 29.211 1.00 91.00 274 ARG A N 1
ATOM 2074 C CA . ARG A 1 274 ? 1.704 -9.031 29.506 1.00 91.00 274 ARG A CA 1
ATOM 2075 C C . ARG A 1 274 ? 2.373 -9.706 28.305 1.00 91.00 274 ARG A C 1
ATOM 2077 O O . ARG A 1 274 ? 3.388 -10.383 28.461 1.00 91.00 274 ARG A O 1
ATOM 2084 N N . GLU A 1 275 ? 1.858 -9.461 27.105 1.00 90.31 275 GLU A N 1
ATOM 2085 C CA . GLU A 1 275 ? 2.382 -9.993 25.843 1.00 90.31 275 GLU A CA 1
ATOM 2086 C C . GLU A 1 275 ? 3.841 -9.592 25.576 1.00 90.31 275 GLU A C 1
ATOM 2088 O O . GLU A 1 275 ? 4.608 -10.402 25.053 1.00 90.31 275 GLU A O 1
ATOM 2093 N N . ARG A 1 276 ? 4.267 -8.387 25.992 1.00 89.62 276 ARG A N 1
ATOM 2094 C CA . ARG A 1 276 ? 5.644 -7.897 25.779 1.00 89.62 276 ARG A CA 1
ATOM 2095 C C . ARG A 1 276 ? 6.723 -8.870 26.258 1.00 89.62 276 ARG A C 1
ATOM 2097 O O . ARG A 1 276 ? 7.770 -8.979 25.628 1.00 89.62 276 ARG A O 1
ATOM 2104 N N . TRP A 1 277 ? 6.464 -9.592 27.349 1.00 88.25 277 TRP A N 1
ATOM 2105 C CA . TRP A 1 277 ? 7.422 -10.534 27.927 1.00 88.25 277 TRP A CA 1
ATOM 2106 C C . TRP A 1 277 ? 7.266 -11.948 27.372 1.00 88.25 277 TRP A C 1
ATOM 2108 O O . TRP A 1 277 ? 8.264 -12.637 27.191 1.00 88.25 277 TRP A O 1
ATOM 2118 N N . LEU A 1 278 ? 6.033 -12.371 27.087 1.00 86.94 278 LEU A N 1
ATOM 2119 C CA . LEU A 1 278 ? 5.739 -13.729 26.622 1.00 86.94 278 LEU A CA 1
ATOM 2120 C C . LEU A 1 278 ? 6.014 -13.924 25.129 1.00 86.94 278 LEU A C 1
ATOM 2122 O O . LEU A 1 278 ? 6.473 -14.988 24.728 1.00 86.94 278 LEU A O 1
ATOM 2126 N N . VAL A 1 279 ? 5.735 -12.909 24.312 1.00 87.06 279 VAL A N 1
ATOM 2127 C CA . VAL A 1 279 ? 5.851 -12.973 22.848 1.00 87.06 279 VAL A CA 1
ATOM 2128 C C . VAL A 1 279 ? 6.890 -11.980 22.347 1.00 87.06 279 VAL A C 1
ATOM 2130 O O . VAL A 1 279 ? 7.777 -12.365 21.587 1.00 87.06 279 VAL A O 1
ATOM 2133 N N . GLY A 1 280 ? 6.831 -10.729 22.816 1.00 87.69 280 GLY A N 1
ATOM 2134 C CA . GLY A 1 280 ? 7.715 -9.659 22.345 1.00 87.69 280 GLY A CA 1
ATOM 2135 C C . GLY A 1 280 ? 9.199 -9.965 22.559 1.00 87.69 280 GLY A C 1
ATOM 2136 O O . GLY A 1 280 ? 9.982 -9.938 21.612 1.00 87.69 280 GLY A O 1
ATOM 2137 N N . LEU A 1 281 ? 9.600 -10.313 23.784 1.00 91.31 281 LEU A N 1
ATOM 2138 C CA . LEU A 1 281 ? 11.005 -10.584 24.099 1.00 91.31 281 LEU A CA 1
ATOM 2139 C C . LEU A 1 281 ? 11.569 -11.812 23.345 1.00 91.31 281 LEU A C 1
ATOM 2141 O O . LEU A 1 281 ? 12.613 -11.662 22.703 1.00 91.31 281 LEU A O 1
ATOM 2145 N N . PRO A 1 282 ? 10.916 -12.995 23.332 1.00 92.69 282 PRO A N 1
ATOM 2146 C CA . PRO A 1 282 ? 11.394 -14.122 22.530 1.00 92.69 282 PRO A CA 1
ATOM 2147 C C . PRO A 1 282 ? 11.470 -13.804 21.034 1.00 92.69 282 PRO A C 1
ATOM 2149 O O . PRO A 1 282 ? 12.466 -14.138 20.389 1.00 92.69 282 PRO A O 1
ATOM 2152 N N . ALA A 1 283 ? 10.468 -13.111 20.483 1.00 91.38 283 ALA A N 1
ATOM 2153 C CA . ALA A 1 283 ? 10.464 -12.710 19.080 1.00 91.38 283 ALA A CA 1
ATOM 2154 C C . ALA A 1 283 ? 11.617 -11.747 18.755 1.00 91.38 283 ALA A C 1
ATOM 2156 O O . ALA A 1 283 ? 12.277 -11.915 17.724 1.00 91.38 283 ALA A O 1
ATOM 2157 N N . ALA A 1 284 ? 11.926 -10.798 19.645 1.00 93.19 284 ALA A N 1
ATOM 2158 C CA . ALA A 1 284 ? 13.073 -9.904 19.500 1.00 93.19 284 ALA A CA 1
ATOM 2159 C C . ALA A 1 284 ? 14.397 -10.683 19.484 1.00 93.19 284 ALA A C 1
ATOM 2161 O O . ALA A 1 284 ? 15.224 -10.467 18.599 1.00 93.19 284 ALA A O 1
ATOM 2162 N N . ILE A 1 285 ? 14.585 -11.629 20.411 1.00 93.94 285 ILE A N 1
ATOM 2163 C CA . ILE A 1 285 ? 15.808 -12.442 20.497 1.00 93.94 285 ILE A CA 1
ATOM 2164 C C . ILE A 1 285 ? 15.991 -13.284 19.230 1.00 93.94 285 ILE A C 1
ATOM 2166 O O . ILE A 1 285 ? 17.060 -13.246 18.619 1.00 93.94 285 ILE A O 1
ATOM 2170 N N . ILE A 1 286 ? 14.949 -14.003 18.796 1.00 94.44 286 ILE A N 1
ATOM 2171 C CA . ILE A 1 286 ? 14.987 -14.830 17.579 1.00 94.44 286 ILE A CA 1
ATOM 2172 C C . ILE A 1 286 ? 15.328 -13.969 16.362 1.00 94.44 286 ILE A C 1
ATOM 2174 O O . ILE A 1 286 ? 16.185 -14.336 15.555 1.00 94.44 286 ILE A O 1
ATOM 2178 N N . SER A 1 287 ? 14.695 -12.801 16.253 1.00 94.12 287 SER A N 1
ATOM 2179 C CA . SER A 1 287 ? 14.901 -11.886 15.132 1.00 94.12 287 SER A CA 1
ATOM 2180 C C . SER A 1 287 ? 16.319 -11.314 15.108 1.00 94.12 287 SER A C 1
ATOM 2182 O O . SER A 1 287 ? 16.967 -11.304 14.061 1.00 94.12 287 SER A O 1
ATOM 2184 N N . PHE A 1 288 ? 16.838 -10.903 16.268 1.00 94.81 288 PHE A N 1
ATOM 2185 C CA . PHE A 1 288 ? 18.195 -10.380 16.414 1.00 94.81 288 PHE A CA 1
ATOM 2186 C C . PHE A 1 288 ? 19.258 -11.435 16.079 1.00 94.81 288 PHE A C 1
ATOM 2188 O O . PHE A 1 288 ? 20.161 -11.180 15.279 1.00 94.81 288 PHE A O 1
ATOM 2195 N N . VAL A 1 289 ? 19.125 -12.649 16.627 1.00 95.06 289 VAL A N 1
ATOM 2196 C CA . VAL A 1 289 ? 20.038 -13.766 16.336 1.00 95.06 289 VAL A CA 1
ATOM 2197 C C . VAL A 1 289 ? 19.962 -14.155 14.859 1.00 95.06 289 VAL A C 1
ATOM 2199 O O . VAL A 1 289 ? 20.998 -14.314 14.212 1.00 95.06 289 VAL A O 1
ATOM 2202 N N . GLY A 1 290 ? 18.755 -14.251 14.294 1.00 92.06 290 GLY A N 1
ATOM 2203 C CA . GLY A 1 290 ? 18.540 -14.565 12.881 1.00 92.06 290 GLY A CA 1
ATOM 2204 C C . GLY A 1 290 ? 19.209 -13.556 11.942 1.00 92.06 290 GLY A C 1
ATOM 2205 O O . GLY A 1 290 ? 19.913 -13.953 11.009 1.00 92.06 290 GLY A O 1
ATOM 2206 N N . LEU A 1 291 ? 19.070 -12.256 12.222 1.00 93.06 291 LEU A N 1
ATOM 2207 C CA . LEU A 1 291 ? 19.757 -11.195 11.477 1.00 93.06 291 LEU A CA 1
ATOM 2208 C C . LEU A 1 291 ? 21.279 -11.308 11.596 1.00 93.06 291 LEU A C 1
ATOM 2210 O O . LEU A 1 291 ? 21.980 -11.224 10.585 1.00 93.06 291 LEU A O 1
ATOM 2214 N N . GLY A 1 292 ? 21.797 -11.562 12.801 1.00 91.88 292 GLY A N 1
ATOM 2215 C CA . GLY A 1 292 ? 23.227 -11.771 13.033 1.00 91.88 292 GLY A CA 1
ATOM 2216 C C . GLY A 1 292 ? 23.794 -12.949 12.231 1.00 91.88 292 GLY A C 1
ATOM 2217 O O . GLY A 1 292 ? 24.864 -12.837 11.626 1.00 91.88 292 GLY A O 1
ATOM 2218 N N . LEU A 1 293 ? 23.059 -14.063 12.152 1.00 92.56 293 LEU A N 1
ATOM 2219 C CA . LEU A 1 293 ? 23.444 -15.231 11.353 1.00 92.56 293 LEU A CA 1
ATOM 2220 C C . LEU A 1 293 ? 23.446 -14.930 9.847 1.00 92.56 293 LEU A C 1
ATOM 2222 O O . LEU A 1 293 ? 24.378 -15.334 9.144 1.00 92.56 293 LEU A O 1
ATOM 2226 N N . LEU A 1 294 ? 22.451 -14.188 9.350 1.00 90.25 294 LEU A N 1
ATOM 2227 C CA . LEU A 1 294 ? 22.388 -13.775 7.944 1.00 90.25 294 LEU A CA 1
ATOM 2228 C C . LEU A 1 294 ? 23.522 -12.819 7.571 1.00 90.25 294 LEU A C 1
ATOM 2230 O O . LEU A 1 294 ? 24.161 -13.010 6.532 1.00 90.25 294 LEU A O 1
ATOM 2234 N N . LEU A 1 295 ? 23.821 -11.846 8.435 1.00 89.31 295 LEU A N 1
ATOM 2235 C CA . LEU A 1 295 ? 24.965 -10.953 8.273 1.00 89.31 295 LEU A CA 1
ATOM 2236 C C . LEU A 1 295 ? 26.261 -11.764 8.242 1.00 89.31 295 LEU A C 1
ATOM 2238 O O . LEU A 1 295 ? 27.027 -11.664 7.287 1.00 89.31 295 LEU A O 1
ATOM 2242 N N . ARG A 1 296 ? 26.490 -12.654 9.211 1.00 88.69 296 ARG A N 1
ATOM 2243 C CA . ARG A 1 296 ? 27.704 -13.485 9.244 1.00 88.69 296 ARG A CA 1
ATOM 2244 C C . ARG A 1 296 ? 27.878 -14.328 7.975 1.00 88.69 296 ARG A C 1
ATOM 2246 O O . ARG A 1 296 ? 28.990 -14.432 7.456 1.00 88.69 296 ARG A O 1
ATOM 2253 N N . ALA A 1 297 ? 26.797 -14.912 7.458 1.00 82.94 297 ALA A N 1
ATOM 2254 C CA . ALA A 1 297 ? 26.819 -15.676 6.211 1.00 82.94 297 ALA A CA 1
ATOM 2255 C C . ALA A 1 297 ? 27.139 -14.801 4.985 1.00 82.94 297 ALA A C 1
AT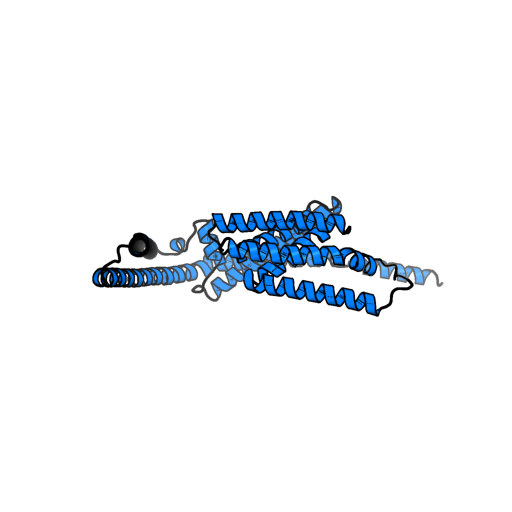OM 2257 O O . ALA A 1 297 ? 27.810 -15.264 4.061 1.00 82.94 297 ALA A O 1
ATOM 2258 N N . PHE A 1 298 ? 26.691 -13.543 4.979 1.00 80.62 298 PHE A N 1
ATOM 2259 C CA . PHE A 1 298 ? 27.032 -12.566 3.947 1.00 80.62 298 PHE A CA 1
ATOM 2260 C C . PHE A 1 298 ? 28.521 -12.193 3.981 1.00 80.62 298 PHE A C 1
ATOM 2262 O O . PHE A 1 298 ? 29.187 -12.250 2.948 1.00 80.62 298 PHE A O 1
ATOM 2269 N N . TRP A 1 299 ? 29.064 -11.895 5.166 1.00 78.75 299 TRP A N 1
ATOM 2270 C CA . TRP A 1 299 ? 30.473 -11.525 5.336 1.00 78.75 299 TRP A CA 1
ATOM 2271 C C . TRP A 1 299 ? 31.438 -12.671 4.989 1.00 78.75 299 TRP A C 1
ATOM 2273 O O . TRP A 1 299 ? 32.439 -12.429 4.320 1.00 78.75 299 TRP A O 1
ATOM 2283 N N . ARG A 1 300 ? 31.112 -13.928 5.336 1.00 77.94 300 ARG A N 1
ATOM 2284 C CA . ARG A 1 300 ? 31.938 -15.109 4.992 1.00 77.94 300 ARG A CA 1
ATOM 2285 C C . ARG A 1 300 ? 32.097 -15.356 3.490 1.00 77.94 300 ARG A C 1
ATOM 2287 O O . ARG A 1 300 ? 33.108 -15.904 3.079 1.00 77.94 300 ARG A O 1
ATOM 2294 N N . HIS A 1 301 ? 31.109 -15.004 2.669 1.00 65.12 301 HIS A N 1
ATOM 2295 C CA . HIS A 1 301 ? 31.222 -15.131 1.207 1.00 65.12 301 HIS A CA 1
ATOM 2296 C C . HIS A 1 301 ? 32.005 -13.981 0.563 1.00 65.12 301 HIS A C 1
ATOM 2298 O O . HIS A 1 301 ? 32.373 -14.084 -0.603 1.00 65.12 301 HIS A O 1
ATOM 2304 N N . ARG A 1 302 ? 32.239 -12.885 1.295 1.00 64.38 302 ARG A N 1
ATOM 2305 C CA . ARG A 1 302 ? 32.954 -11.704 0.799 1.00 64.38 302 ARG A CA 1
ATOM 2306 C C . ARG A 1 302 ? 34.413 -11.651 1.254 1.00 64.38 302 ARG A C 1
ATOM 2308 O O . ARG A 1 302 ? 35.138 -10.782 0.789 1.00 64.38 302 ARG A O 1
ATOM 2315 N N . SER A 1 303 ? 34.835 -12.544 2.153 1.00 50.66 303 SER A N 1
ATOM 2316 C CA . SER A 1 303 ? 36.226 -12.668 2.593 1.00 50.66 303 SER A CA 1
ATOM 2317 C C . SER A 1 303 ? 37.104 -13.077 1.400 1.00 50.66 303 SER A C 1
ATOM 2319 O O . SER A 1 303 ? 36.955 -14.197 0.908 1.00 50.66 303 SER A O 1
ATOM 2321 N N . PRO A 1 304 ? 38.005 -12.208 0.911 1.00 51.75 304 PRO A N 1
ATOM 2322 C CA . PRO A 1 304 ? 38.902 -12.537 -0.184 1.00 51.75 304 PRO A CA 1
ATOM 2323 C C . PRO A 1 304 ? 40.054 -13.369 0.383 1.00 51.75 304 PRO A C 1
ATOM 2325 O O . PRO A 1 304 ? 41.139 -12.860 0.628 1.00 51.75 304 PRO A O 1
ATOM 2328 N N . VAL A 1 305 ? 39.817 -14.655 0.644 1.00 51.62 305 VAL A N 1
ATOM 2329 C CA . VAL A 1 305 ? 40.897 -15.561 1.076 1.00 51.62 305 VAL A CA 1
ATOM 2330 C C . VAL A 1 305 ? 41.846 -15.887 -0.095 1.00 51.62 305 VAL A C 1
ATOM 2332 O O . VAL A 1 305 ? 42.968 -16.306 0.134 1.00 51.62 305 VAL A O 1
ATOM 2335 N N . GLY A 1 306 ? 41.465 -15.594 -1.345 1.00 49.00 306 GLY A N 1
ATOM 2336 C CA . GLY A 1 306 ? 42.296 -15.870 -2.527 1.00 49.00 306 GLY A CA 1
ATOM 2337 C C . GLY A 1 306 ? 43.392 -14.845 -2.857 1.00 49.00 306 GLY A C 1
ATOM 2338 O O . GLY A 1 306 ? 44.238 -15.136 -3.686 1.00 49.00 306 GLY A O 1
ATOM 2339 N N . GLY A 1 307 ? 43.407 -13.655 -2.242 1.00 48.53 307 GLY A N 1
ATOM 2340 C CA . GLY A 1 307 ? 44.327 -12.580 -2.661 1.00 48.53 307 GLY A CA 1
ATOM 2341 C C . GLY A 1 307 ? 45.708 -12.590 -1.995 1.00 48.53 307 GLY A C 1
ATOM 2342 O O . GLY A 1 307 ? 46.634 -11.962 -2.500 1.00 48.53 307 GLY A O 1
ATOM 2343 N N . ILE A 1 308 ? 45.861 -13.268 -0.853 1.00 55.03 308 ILE A N 1
ATOM 2344 C CA . ILE A 1 308 ? 47.111 -13.227 -0.072 1.00 55.03 308 ILE A CA 1
ATOM 2345 C C . ILE A 1 308 ? 48.065 -14.354 -0.499 1.00 55.03 308 ILE A C 1
ATOM 2347 O O . ILE A 1 308 ? 49.269 -14.122 -0.594 1.00 55.03 308 ILE A O 1
ATOM 2351 N N . GLU A 1 309 ? 47.548 -15.541 -0.836 1.00 52.22 309 GLU A N 1
ATOM 2352 C CA . GLU A 1 309 ? 48.374 -16.643 -1.359 1.00 52.22 309 GLU A CA 1
ATOM 2353 C C . GLU A 1 309 ? 48.915 -16.344 -2.765 1.00 52.22 309 GLU A C 1
ATOM 2355 O O . GLU A 1 309 ? 50.082 -16.615 -3.045 1.00 52.22 309 GLU A O 1
ATOM 2360 N N . GLU A 1 310 ? 48.121 -15.699 -3.625 1.00 52.47 310 GLU A N 1
ATOM 2361 C CA . GLU A 1 310 ? 48.537 -15.333 -4.987 1.00 52.47 310 GLU A CA 1
ATOM 2362 C C . GLU A 1 310 ? 49.646 -14.259 -4.973 1.00 52.47 310 GLU A C 1
ATOM 2364 O O . GLU A 1 310 ? 50.614 -14.337 -5.732 1.00 52.47 310 GLU A O 1
ATOM 2369 N N . TRP A 1 311 ? 49.596 -13.311 -4.027 1.00 53.66 311 TRP A N 1
ATOM 2370 C CA . TRP A 1 311 ? 50.656 -12.311 -3.840 1.00 53.66 311 TRP A CA 1
ATOM 2371 C C . TRP A 1 311 ? 51.948 -12.918 -3.264 1.00 53.66 311 TRP A C 1
ATOM 2373 O O . TRP A 1 311 ? 53.048 -12.523 -3.658 1.00 53.66 311 TRP A O 1
ATOM 2383 N N . ALA A 1 312 ? 51.838 -13.915 -2.376 1.00 56.97 312 ALA A N 1
ATOM 2384 C CA . ALA A 1 312 ? 52.989 -14.616 -1.801 1.00 56.97 312 ALA A CA 1
ATOM 2385 C C . ALA A 1 312 ? 53.711 -15.520 -2.822 1.00 56.97 312 ALA A C 1
ATOM 2387 O O . ALA A 1 312 ? 54.943 -15.539 -2.861 1.00 56.97 312 ALA A O 1
ATOM 2388 N N . LEU A 1 313 ? 52.965 -16.211 -3.693 1.00 57.06 313 LEU A N 1
ATOM 2389 C CA . LEU A 1 313 ? 53.531 -17.041 -4.765 1.00 57.06 313 LEU A CA 1
ATOM 2390 C C . LEU A 1 313 ? 54.215 -16.196 -5.847 1.00 57.06 313 LEU A C 1
ATOM 2392 O O . LEU A 1 313 ? 55.313 -16.534 -6.294 1.00 57.06 313 LEU A O 1
ATOM 2396 N N . THR A 1 314 ? 53.623 -15.053 -6.208 1.00 57.91 314 THR A N 1
ATOM 2397 C CA . THR A 1 314 ? 54.219 -14.146 -7.199 1.00 57.91 314 THR A CA 1
ATOM 2398 C C . THR A 1 314 ? 55.546 -13.574 -6.689 1.00 57.91 314 THR A C 1
ATOM 2400 O O . THR A 1 314 ? 56.532 -13.548 -7.425 1.00 57.91 314 THR A O 1
ATOM 2403 N N . LYS A 1 315 ? 55.626 -13.199 -5.405 1.00 57.06 315 LYS A N 1
ATOM 2404 C CA . LYS A 1 315 ? 56.838 -12.608 -4.817 1.00 57.06 315 LYS A CA 1
ATOM 2405 C C . LYS A 1 315 ? 58.008 -13.598 -4.706 1.00 57.06 315 LYS A C 1
ATOM 2407 O O . LYS A 1 315 ? 59.141 -13.210 -4.974 1.00 57.06 315 LYS A O 1
ATOM 2412 N N . ASN A 1 316 ? 57.743 -14.867 -4.383 1.00 54.47 316 ASN A N 1
ATOM 2413 C CA . ASN A 1 316 ? 58.787 -15.901 -4.342 1.00 54.47 316 ASN A CA 1
ATOM 2414 C C . ASN A 1 316 ? 59.262 -16.332 -5.738 1.00 54.47 316 ASN A C 1
ATOM 2416 O O . ASN A 1 316 ? 60.433 -16.667 -5.896 1.00 54.47 316 ASN A O 1
ATOM 2420 N N . SER A 1 317 ? 58.399 -16.280 -6.761 1.00 54.34 317 SER A N 1
ATOM 2421 C CA . SER A 1 317 ? 58.811 -16.583 -8.141 1.00 54.34 317 SER A CA 1
ATOM 2422 C C . SER A 1 317 ? 59.786 -15.548 -8.713 1.00 54.34 317 SER A C 1
ATOM 2424 O O . SER A 1 317 ? 60.723 -15.916 -9.410 1.00 54.34 317 SER A O 1
ATOM 2426 N N . VAL A 1 318 ? 59.617 -14.270 -8.354 1.00 57.75 318 VAL A N 1
ATOM 2427 C CA . VAL A 1 318 ? 60.483 -13.170 -8.813 1.00 57.75 318 VAL A CA 1
ATOM 2428 C C . VAL A 1 318 ? 61.846 -13.188 -8.112 1.00 57.75 318 VAL A C 1
ATOM 2430 O O . VAL A 1 318 ? 62.840 -12.794 -8.712 1.00 57.75 318 VAL A O 1
ATOM 2433 N N . ALA A 1 319 ? 61.915 -13.683 -6.872 1.00 55.97 319 ALA A N 1
ATOM 2434 C CA . ALA A 1 319 ? 63.167 -13.784 -6.120 1.00 55.97 319 ALA A CA 1
ATOM 2435 C C . ALA A 1 319 ? 64.068 -14.953 -6.570 1.00 55.97 319 ALA A C 1
ATOM 2437 O O . ALA A 1 319 ? 65.282 -14.849 -6.455 1.00 55.97 319 ALA A O 1
ATOM 2438 N N . MET A 1 320 ? 63.507 -16.046 -7.108 1.00 53.59 320 MET A N 1
ATOM 2439 C CA . MET A 1 320 ? 64.301 -17.187 -7.605 1.00 53.59 320 MET A CA 1
ATOM 2440 C C . MET A 1 320 ? 64.810 -17.026 -9.044 1.00 53.59 320 MET A C 1
ATOM 2442 O O . MET A 1 320 ? 65.614 -17.832 -9.497 1.00 53.59 320 MET A O 1
ATOM 2446 N N . THR A 1 321 ? 64.361 -16.007 -9.780 1.00 54.91 321 THR A N 1
ATOM 2447 C CA . THR A 1 321 ? 64.853 -15.710 -11.139 1.00 54.91 321 THR A CA 1
ATOM 2448 C C . THR A 1 321 ? 65.971 -14.664 -11.168 1.00 54.91 321 THR A C 1
ATOM 2450 O O . THR A 1 321 ? 66.363 -14.229 -12.248 1.00 54.91 321 THR A O 1
ATOM 2453 N N . SER A 1 322 ? 66.444 -14.216 -10.001 1.00 53.62 322 SER A N 1
ATOM 2454 C CA . SER A 1 322 ? 67.446 -13.151 -9.860 1.00 53.62 322 SER A CA 1
ATOM 2455 C C . SER A 1 322 ? 68.747 -13.580 -9.169 1.00 53.62 322 SER A C 1
ATOM 2457 O O . SER A 1 322 ? 69.496 -12.703 -8.744 1.00 53.62 322 SER A O 1
ATOM 2459 N N . GLU A 1 323 ? 69.021 -14.884 -9.061 1.00 45.00 323 GLU A N 1
ATOM 2460 C CA . GLU A 1 323 ? 70.340 -15.419 -8.671 1.00 45.00 323 GLU A CA 1
ATOM 2461 C C . GLU A 1 323 ? 71.009 -16.165 -9.828 1.00 45.00 323 GLU A C 1
ATOM 2463 O O . GLU A 1 323 ? 70.300 -16.914 -10.541 1.00 45.00 323 GLU A O 1
#

Sequence (323 aa):
MGPAELAKFAALYTVIGVLVWSVRRPLLAVSSELRPVGRSMAAVSIWDFIFFLAFGVVVTSSVTTAGVLLVFSFLIVPAVIGFIFSRDVRAVLAIAWGAGIAASAAGLAASYILDLPTGAAMVTAFALFLLVAGIAKALVLVAADRRRANLRHAVRAVLALALALTLAASLWLIINPAGDQPLAATFESATGFGPERFLSATERDVYESAGRDRVRFQNEVERLDAQERAARVQGTPLSDEEIRRIASYQQSFNEMTRGERFVQEVLRAKARARERWLVGLPAAIISFVGLGLLLRAFWRHRSPVGGIEEWALTKNSVAMTSE

Secondary structure (DSSP, 8-state):
--HHHHHHHHHHHHHHHHHHHHHHHHHHHHSSSS--TT--HHHHHHHHHHHHHHHHHHHHHHHHHH-HHHHHHHHHHHHHHHHHH-SSHHHHHHHHHHHHHHHHHHHHHHHHHTT--HHHHHHHHHHHHHHHHHHHHHHTSS-HHHHHHHHHHHHHHHHHHHHHHHHHHHHHHHH-TTS--HHHHHHHHHH---GGGGS-HHHHHHHHHHHHHHHHHHHHHHHHHHHHHHHHHHT-PPPHHHHHHHHHHHHHHHHHHHHHHHHHHHHHHHHHHHHIIIIIHHHHHHHHHHHHHHHHHHHHHH--THHHHHHHHHHHHHHTT--

Foldseek 3Di:
DDPVVVVVVVVVVVVLVVVVVVLVVLVVVVPPPPPPVPDDPVVNVVSVVVVVVSVVVVLVVCCVPLNNLQSVLLVPLLLLLLVLVDPDPVSSVVSSVVLSVVLLVQLCVCCVVVVDDSSVSSSVSSVVSSVVSNCCSQQPVDPPVSNVVSVVVVVLVVLLVVLVVLLVLLVCLQVQVLDDRVVVVVVCVVPVDALLVLDDPVLNVLLVVLVVLLVVLVVVLVVLVVVCVVCVVVVNHDDPVSVVVSVVSNVVSVVSNVVSVVSNSVSSSVSSVRCSVVPSVVSNVCSVVSNVVSVVVVVVVVPCPPPPVVVVVVVVVVVVVPD

Radius of gyration: 31.54 Å; Cα contacts (8 Å, |Δi|>4): 227; chains: 1; bounding box: 111×48×77 Å

Nearest PDB structures (foldseek):
  7kyo-assembly1_C-2  TM=8.010E-01  e=2.760E-02  Streptococcus pneumoniae D39
  7kyp-assembly4_N  TM=7.660E-01  e=2.637E-02  Streptococcus pneumoniae D39